Protein AF-Q1PQ96-F1 (afdb_monomer)

Radius of gyration: 29.59 Å; Cα contacts (8 Å, |Δi|>4): 373; chains: 1; bounding box: 95×60×72 Å

InterPro domains:
  IPR000008 C2 domain [PF00168] (1-80)
  IPR000008 C2 domain [PS50004] (1-79)
  IPR001936 Ras GTPase-activating domain [PF00616] (190-249)
  IPR001936 Ras GTPase-activating domain [PF00616] (254-353)
  IPR001936 Ras GTPase-activating domain [PS50018] (159-353)
  IPR001936 Ras GTPase-activating domain [SM00323] (108-358)
  IPR008936 Rho GTPase activation protein [G3DSA:1.10.506.10] (179-358)
  IPR008936 Rho GTPase activation protein [SSF48350] (132-357)
  IPR023152 Ras GTPase-activating protein, conserved site [PS00509] (309-323)
  IPR035892 C2 domain superfamily [G3DSA:2.60.40.150] (1-88)
  IPR035892 C2 domain superfamily [SSF49562] (1-84)
  IPR039360 Ras GTPase-activating protein [PTHR10194] (1-355)

Mean predicted aligned error: 12.06 Å

Organism: Drosophila miranda (NCBI:txid7229)

Sequence (358 aa):
CELQLDKTLYGRTSVKLQTDLLFWGEHFDFPDIPEINVITVNVFREVDKKKKRDKYQFVGSVKIPVHEVTSRLPCEHWYPILSDKAGDSLGRHSGNGKEGNGSSGKDREKEQVPTLRIKCRFQSTDILPINVYGNFLAYLKDNYKRVCETLEPVIGVKAKEDIGQALVLLMHAQGLAGAFLTDVVALDLLRVGDQRLTFRGNSLATKSMEAFLKLTGEQYLQDTLSAPINELIHSERDCEVDPTKASGSSAGSLQRQQAALRAAVRNAWQCIYESHKHFPAQLRNCFATFRERLQQLGRQDMADNLISASIFLRFLCPAILSPSLFNITSELPSARATRNLTLVAKTLQTLANFTRFQ

Secondary structure (DSSP, 8-state):
-EEEETTEEEEEPPP----S-S--------TTPPP-SEEEEEEEEE--TTS-S-SEEEEEEEEEEGGGG-SSS-EEEEEE-B-GGG-S--------------------------EEEEEE-----PPPPGGGGHHHHHHHHHHHHHHHHHHTTTS-HHHHHHHHHHHHHHHHHTT-HHHHHHHHHHHHHHH-SSTTTTTTS--HHHHHHHHHHHHHHHHHHHHHHHHHHHHHHH--------TTTTTTS-HHHHHHHHHHHHHHHHHHHHHHHHGGGGS-HHHHHHHHHHHHHHHHTT-HHHHHHHHHIIIIIIIIHHHHH-GGGGTS-SSPPPHHHHHHHHHHHHHHHHHHTT----

Structure (mmCIF, N/CA/C/O backbone):
data_AF-Q1PQ96-F1
#
_entry.id   AF-Q1PQ96-F1
#
loop_
_atom_site.group_PDB
_atom_site.id
_atom_site.type_symbol
_atom_site.label_atom_id
_atom_site.label_alt_id
_atom_site.label_comp_id
_atom_site.label_asym_id
_atom_site.label_entity_id
_atom_site.label_seq_id
_atom_site.pdbx_PDB_ins_code
_atom_site.Cartn_x
_atom_site.Cartn_y
_atom_site.Cartn_z
_atom_site.occupancy
_atom_site.B_iso_or_equiv
_atom_site.auth_seq_id
_atom_site.auth_comp_id
_atom_site.auth_asym_id
_atom_site.auth_atom_id
_atom_site.pdbx_PDB_model_num
ATOM 1 N N . CYS A 1 1 ? 25.806 16.500 -6.903 1.00 88.44 1 CYS A N 1
ATOM 2 C CA . CYS A 1 1 ? 25.939 15.928 -8.253 1.00 88.44 1 CYS A CA 1
ATOM 3 C C . CYS A 1 1 ? 24.625 16.075 -9.002 1.00 88.44 1 CYS A C 1
ATOM 5 O O . CYS A 1 1 ? 23.571 16.117 -8.375 1.00 88.44 1 CYS A O 1
ATOM 7 N N . GLU A 1 2 ? 24.696 16.152 -10.322 1.00 92.75 2 GLU A N 1
ATOM 8 C CA . GLU A 1 2 ? 23.546 16.093 -11.222 1.00 92.75 2 GLU A CA 1
ATOM 9 C C . GLU A 1 2 ? 23.623 14.798 -12.038 1.00 92.75 2 GLU A C 1
ATOM 11 O O . GLU A 1 2 ? 24.685 14.477 -12.571 1.00 92.75 2 GLU A O 1
ATOM 16 N N . LEU A 1 3 ? 22.521 14.054 -12.112 1.00 93.56 3 LEU A N 1
ATOM 17 C CA . LEU A 1 3 ? 22.389 12.829 -12.894 1.00 93.56 3 LEU A CA 1
ATOM 18 C C . LEU A 1 3 ? 21.665 13.152 -14.198 1.00 93.56 3 LEU A C 1
ATOM 20 O O . LEU A 1 3 ? 20.518 13.608 -14.182 1.00 93.56 3 LEU A O 1
ATOM 24 N N . GLN A 1 4 ? 22.342 12.911 -15.313 1.00 94.19 4 GLN A N 1
ATOM 25 C CA . GLN A 1 4 ? 21.823 13.121 -16.654 1.00 94.19 4 GLN A CA 1
ATOM 26 C C . GLN A 1 4 ? 21.760 11.808 -17.429 1.00 94.19 4 GLN A C 1
ATOM 28 O O . GLN A 1 4 ? 22.704 11.021 -17.401 1.00 94.19 4 GLN A O 1
ATOM 33 N N . LEU A 1 5 ? 20.677 11.610 -18.171 1.00 92.69 5 LEU A N 1
ATOM 34 C CA . LEU A 1 5 ? 20.516 10.512 -19.121 1.00 92.69 5 LEU A CA 1
ATOM 35 C C . LEU A 1 5 ? 20.445 11.132 -20.519 1.00 92.69 5 LEU A C 1
ATOM 37 O O . LEU A 1 5 ? 19.598 11.995 -20.754 1.00 92.69 5 LEU A O 1
ATOM 41 N N . ASP A 1 6 ? 21.394 10.796 -21.399 1.00 89.50 6 ASP A N 1
ATOM 42 C CA . ASP A 1 6 ? 21.541 11.398 -22.737 1.00 89.50 6 ASP A CA 1
ATOM 43 C C . ASP A 1 6 ? 21.390 12.936 -22.740 1.00 89.50 6 ASP A C 1
ATOM 45 O O . ASP A 1 6 ? 20.734 13.531 -23.592 1.00 89.50 6 ASP A O 1
ATOM 49 N N . LYS A 1 7 ? 22.048 13.592 -21.766 1.00 87.69 7 LYS A N 1
ATOM 50 C CA . LYS A 1 7 ? 22.083 15.056 -21.520 1.00 87.69 7 LYS A CA 1
ATOM 51 C C . LYS A 1 7 ? 20.832 15.661 -20.871 1.00 87.69 7 LYS A C 1
ATOM 53 O O . LYS A 1 7 ? 20.859 16.836 -20.508 1.00 87.69 7 LYS A O 1
ATOM 58 N N . THR A 1 8 ? 19.770 14.891 -20.666 1.00 92.00 8 THR A N 1
ATOM 59 C CA . THR A 1 8 ? 18.580 15.352 -19.938 1.00 92.00 8 THR A CA 1
ATOM 60 C C . THR A 1 8 ? 18.786 15.155 -18.442 1.00 92.00 8 THR A C 1
ATOM 62 O O . THR A 1 8 ? 19.218 14.089 -18.022 1.00 92.00 8 THR A O 1
ATOM 65 N N . LEU A 1 9 ? 18.505 16.170 -17.624 1.00 92.56 9 LEU A N 1
ATOM 66 C CA . LEU A 1 9 ? 18.638 16.098 -16.167 1.00 92.56 9 LEU A CA 1
ATOM 67 C C . LEU A 1 9 ? 17.466 15.324 -15.545 1.00 92.56 9 LEU A C 1
ATOM 69 O O . LEU A 1 9 ? 16.328 15.765 -15.659 1.00 92.56 9 LEU A O 1
ATOM 73 N N . TYR A 1 10 ? 17.762 14.236 -14.832 1.00 92.38 10 TYR A N 1
ATOM 74 C CA . TYR A 1 10 ? 16.762 13.397 -14.150 1.00 92.38 10 TYR A CA 1
ATOM 75 C C . TYR A 1 10 ? 16.841 13.464 -12.626 1.00 92.38 10 TYR A C 1
ATOM 77 O O . TYR A 1 10 ? 15.842 13.266 -11.942 1.00 92.38 10 TYR A O 1
ATOM 85 N N . GLY A 1 11 ? 18.016 13.759 -12.070 1.00 89.88 11 GLY A N 1
ATOM 86 C CA . GLY A 1 11 ? 18.196 13.779 -10.623 1.00 89.88 11 GLY A CA 1
ATOM 87 C C . GLY A 1 11 ? 19.240 14.782 -10.178 1.00 89.88 11 GLY A C 1
ATOM 88 O O . GLY A 1 11 ? 20.221 15.048 -10.872 1.00 89.88 11 GLY A O 1
ATOM 89 N N . ARG A 1 12 ? 19.047 15.330 -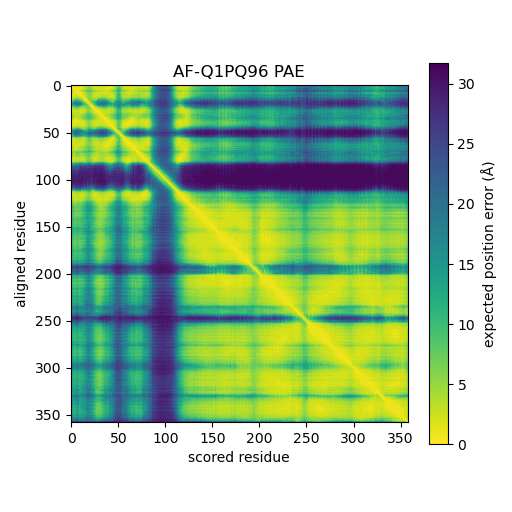8.982 1.00 90.69 12 ARG A N 1
ATOM 90 C CA . ARG A 1 12 ? 20.064 16.103 -8.274 1.00 90.69 12 ARG A CA 1
ATOM 91 C C . ARG A 1 12 ? 20.228 15.515 -6.896 1.00 90.69 12 ARG A C 1
ATOM 93 O O . ARG A 1 12 ? 19.244 15.276 -6.208 1.00 90.69 12 ARG A O 1
ATOM 100 N N . THR A 1 13 ? 21.472 15.313 -6.502 1.00 87.94 13 THR A N 1
ATOM 101 C CA . THR A 1 13 ? 21.755 14.881 -5.143 1.00 87.94 13 THR A CA 1
ATOM 102 C C . THR A 1 13 ? 21.589 16.035 -4.165 1.00 87.94 13 THR A C 1
ATOM 104 O O . THR A 1 13 ? 21.860 17.194 -4.496 1.00 87.94 13 THR A O 1
ATOM 107 N N . SER A 1 14 ? 21.252 15.702 -2.929 1.00 82.69 14 SER A N 1
ATOM 108 C CA . SER A 1 14 ? 21.258 16.635 -1.809 1.00 82.69 14 SER A CA 1
ATOM 109 C C . SER A 1 14 ? 22.665 17.196 -1.555 1.00 82.69 14 SER A C 1
ATOM 111 O O . SER A 1 14 ? 23.675 16.543 -1.824 1.00 82.69 14 SER A O 1
ATOM 113 N N . VAL A 1 15 ? 22.742 18.415 -1.014 1.00 76.88 15 VAL A N 1
ATOM 114 C CA . VAL A 1 15 ? 23.998 19.015 -0.535 1.00 76.88 15 VAL A CA 1
ATOM 115 C C . VAL A 1 15 ? 24.065 18.816 0.974 1.00 76.88 15 VAL A C 1
ATOM 117 O O . VAL A 1 15 ? 23.146 19.222 1.684 1.00 76.88 15 VAL A O 1
ATOM 120 N N . LYS A 1 16 ? 25.135 18.195 1.478 1.00 67.56 16 LYS A N 1
ATOM 121 C CA . LYS A 1 16 ? 25.370 18.044 2.919 1.00 67.56 16 LYS A CA 1
ATOM 122 C C . LYS A 1 16 ? 26.670 18.724 3.323 1.00 67.56 16 LYS A C 1
ATOM 124 O O . LYS A 1 16 ? 27.663 18.647 2.604 1.00 67.56 16 LYS A O 1
ATOM 129 N N . LEU A 1 17 ? 26.641 19.382 4.482 1.00 65.25 17 LEU A N 1
ATOM 130 C CA . LEU A 1 17 ? 27.839 19.922 5.116 1.00 65.25 17 LEU A CA 1
ATOM 131 C C . LEU A 1 17 ? 28.771 18.769 5.494 1.00 65.25 17 LEU A C 1
ATOM 133 O O . LEU A 1 17 ? 28.316 17.700 5.911 1.00 65.25 17 LEU A O 1
ATOM 137 N N . GLN A 1 18 ? 30.071 19.004 5.343 1.00 60.81 18 GLN A N 1
ATOM 138 C CA . GLN A 1 18 ? 31.099 18.070 5.776 1.00 60.81 18 GLN A CA 1
ATOM 139 C C . GLN A 1 18 ? 30.953 17.845 7.289 1.00 60.81 18 GLN A C 1
ATOM 141 O O . GLN A 1 18 ? 31.106 18.770 8.082 1.00 60.81 18 GLN A O 1
ATOM 146 N N . THR A 1 19 ? 30.594 16.621 7.664 1.00 63.34 19 THR A N 1
ATOM 147 C CA . THR A 1 19 ? 30.516 16.121 9.048 1.00 63.34 19 THR A CA 1
ATOM 148 C C . THR A 1 19 ? 31.483 14.937 9.175 1.00 63.34 19 THR A C 1
ATOM 150 O O . THR A 1 19 ? 32.083 14.546 8.174 1.00 63.34 19 THR A O 1
ATOM 153 N N . ASP A 1 20 ? 31.631 14.331 10.356 1.00 59.31 20 ASP A N 1
ATOM 154 C CA . ASP A 1 20 ? 32.569 13.212 10.601 1.00 59.31 20 ASP A CA 1
ATOM 155 C C . ASP A 1 20 ? 32.269 11.917 9.804 1.00 59.31 20 ASP A C 1
ATOM 157 O O . ASP A 1 20 ? 32.992 10.925 9.898 1.00 59.31 20 ASP A O 1
ATOM 161 N N . LEU A 1 21 ? 31.203 11.895 8.996 1.00 58.00 21 LEU A N 1
ATOM 162 C CA . LEU A 1 21 ? 30.872 10.784 8.107 1.00 58.00 21 LEU A CA 1
ATOM 163 C C . LEU A 1 21 ? 31.773 10.795 6.862 1.00 58.00 21 LEU A C 1
ATOM 165 O O . LEU A 1 21 ? 31.578 11.576 5.933 1.00 58.00 21 LEU A O 1
ATOM 169 N N . LEU A 1 22 ? 32.719 9.854 6.821 1.00 60.75 22 LEU A N 1
ATOM 170 C CA . LEU A 1 22 ? 33.652 9.625 5.705 1.00 60.75 22 LEU A CA 1
ATOM 171 C C . LEU A 1 22 ? 32.985 9.137 4.403 1.00 60.75 22 LEU A C 1
ATOM 173 O O . LEU A 1 22 ? 33.619 9.158 3.351 1.00 60.75 22 LEU A O 1
ATOM 177 N N . PHE A 1 23 ? 31.727 8.684 4.453 1.00 67.69 23 PHE A N 1
ATOM 178 C CA . PHE A 1 23 ? 31.006 8.150 3.297 1.00 67.69 23 PHE A CA 1
ATOM 179 C C . PHE A 1 23 ? 29.591 8.721 3.216 1.00 67.69 23 PHE A C 1
ATOM 181 O O . PHE A 1 23 ? 28.819 8.665 4.175 1.00 67.69 23 PHE A O 1
ATOM 188 N N . TRP A 1 24 ? 29.237 9.229 2.040 1.00 74.38 24 TRP A N 1
ATOM 189 C CA . TRP A 1 24 ? 27.895 9.684 1.714 1.00 74.38 24 TRP A CA 1
ATOM 190 C C . TRP A 1 24 ? 27.524 9.211 0.308 1.00 74.38 24 TRP A C 1
ATOM 192 O O . TRP A 1 24 ? 28.346 9.240 -0.606 1.00 74.38 24 TRP A O 1
ATOM 202 N N . GLY A 1 25 ? 26.276 8.781 0.150 1.00 82.62 25 GLY A N 1
ATOM 203 C CA . GLY A 1 25 ? 25.700 8.359 -1.118 1.00 82.62 25 GLY A CA 1
ATOM 204 C C . GLY A 1 25 ? 24.189 8.549 -1.102 1.00 82.62 25 GLY A C 1
ATOM 205 O O . GLY A 1 25 ? 23.576 8.670 -0.040 1.00 82.62 25 GLY A O 1
ATOM 206 N N . GLU A 1 26 ? 23.600 8.590 -2.289 1.00 88.12 26 GLU A N 1
ATOM 207 C CA . GLU A 1 26 ? 22.168 8.780 -2.493 1.00 88.12 26 GLU A CA 1
ATOM 208 C C . GLU A 1 26 ? 21.699 7.808 -3.577 1.00 88.12 26 GLU A C 1
ATOM 210 O O . GLU A 1 26 ? 22.423 7.552 -4.542 1.00 88.12 26 GLU A O 1
ATOM 215 N N . HIS A 1 27 ? 20.526 7.212 -3.371 1.00 90.25 27 HIS A N 1
ATOM 216 C CA . HIS A 1 27 ? 19.952 6.227 -4.278 1.00 90.25 27 HIS A CA 1
ATOM 217 C C . HIS A 1 27 ? 18.894 6.890 -5.155 1.00 90.25 27 HIS A C 1
ATOM 219 O O . HIS A 1 27 ? 18.047 7.625 -4.651 1.00 90.25 27 HIS A O 1
ATOM 225 N N . PHE A 1 28 ? 18.946 6.594 -6.449 1.00 91.38 28 PHE A N 1
ATOM 226 C CA . PHE A 1 28 ? 17.970 7.034 -7.433 1.00 91.38 28 PHE A CA 1
ATOM 227 C C . PHE A 1 28 ? 17.429 5.810 -8.157 1.00 91.38 28 PHE A C 1
ATOM 229 O O . PHE A 1 28 ? 18.204 4.921 -8.519 1.00 91.38 28 PHE A O 1
ATOM 236 N N . ASP A 1 29 ? 16.122 5.808 -8.379 1.00 91.75 29 ASP A N 1
ATOM 237 C CA . ASP A 1 29 ? 15.423 4.846 -9.218 1.00 91.75 29 ASP A CA 1
ATOM 238 C C . ASP A 1 29 ? 14.561 5.628 -10.211 1.00 91.75 29 ASP A C 1
ATOM 240 O O . ASP A 1 29 ? 13.852 6.560 -9.823 1.00 91.75 29 ASP A O 1
ATOM 244 N N . PHE A 1 30 ? 14.688 5.299 -11.494 1.00 90.44 30 PHE A N 1
ATOM 245 C CA . PHE A 1 30 ? 14.036 6.015 -12.588 1.00 90.44 30 PHE A CA 1
ATOM 246 C C . PHE A 1 30 ? 13.240 5.009 -13.430 1.00 90.44 30 PHE A C 1
ATOM 248 O O . PHE A 1 30 ? 13.805 4.411 -14.350 1.00 90.44 30 PHE A O 1
ATOM 255 N N . PRO A 1 31 ? 11.953 4.784 -13.111 1.00 89.50 31 PRO A N 1
ATOM 256 C CA . PRO A 1 31 ? 11.091 3.940 -13.929 1.00 89.50 31 PRO A CA 1
ATOM 257 C C . PRO A 1 31 ? 10.741 4.635 -15.253 1.00 89.50 31 PRO A C 1
ATOM 259 O O . PRO A 1 31 ? 10.749 5.864 -15.336 1.00 89.50 31 PRO A O 1
ATOM 262 N N . ASP A 1 32 ? 10.424 3.838 -16.275 1.00 85.38 32 ASP A N 1
ATOM 263 C CA . ASP A 1 32 ? 9.845 4.287 -17.553 1.00 85.38 32 ASP A CA 1
ATOM 264 C C . ASP A 1 32 ? 10.640 5.386 -18.286 1.00 85.38 32 ASP A C 1
ATOM 266 O O . ASP A 1 32 ? 10.080 6.283 -18.921 1.00 85.38 32 ASP A O 1
ATOM 270 N N . ILE A 1 33 ? 11.971 5.322 -18.207 1.00 89.31 33 ILE A N 1
ATOM 271 C CA . ILE A 1 33 ? 12.857 6.224 -18.948 1.00 89.31 33 ILE A CA 1
ATOM 272 C C . ILE A 1 33 ? 12.899 5.868 -20.444 1.00 89.31 33 ILE A C 1
ATOM 274 O O . ILE A 1 33 ? 12.768 4.694 -20.799 1.00 89.31 33 ILE A O 1
ATOM 278 N N . PRO A 1 34 ? 13.110 6.856 -21.335 1.00 86.50 34 PRO A N 1
ATOM 279 C CA . PRO A 1 34 ? 13.326 6.587 -22.753 1.00 86.50 34 PRO A CA 1
ATOM 280 C C . PRO A 1 34 ? 14.578 5.727 -22.972 1.00 86.50 34 PRO A C 1
ATOM 282 O O . PRO A 1 34 ? 15.425 5.590 -22.085 1.00 86.50 34 PRO A O 1
ATOM 285 N N . GLU A 1 35 ? 14.727 5.187 -24.182 1.00 86.62 35 GLU A N 1
ATOM 286 C CA . GLU A 1 35 ? 15.979 4.549 -24.584 1.00 86.62 35 GLU A CA 1
ATOM 287 C C . GLU A 1 35 ? 17.134 5.546 -24.474 1.00 86.62 35 GLU A C 1
ATOM 289 O O . GLU A 1 35 ? 17.089 6.646 -25.031 1.00 86.62 35 GLU A O 1
ATOM 294 N N . ILE A 1 36 ? 18.160 5.156 -23.721 1.00 92.00 36 ILE A N 1
ATOM 295 C CA . ILE A 1 36 ? 19.323 5.988 -23.424 1.00 92.00 36 ILE A CA 1
ATOM 296 C C . ILE A 1 36 ? 20.607 5.248 -23.773 1.00 92.00 36 ILE A C 1
ATOM 298 O O . ILE A 1 36 ? 20.690 4.022 -23.681 1.00 92.00 36 ILE A O 1
ATOM 302 N N . ASN A 1 37 ? 21.638 6.007 -24.124 1.00 93.44 37 ASN A N 1
ATOM 303 C CA . ASN A 1 37 ? 22.938 5.476 -24.515 1.00 93.44 37 ASN A CA 1
ATOM 304 C C . ASN A 1 37 ? 24.007 5.699 -23.444 1.00 93.44 37 ASN A C 1
ATOM 306 O O . ASN A 1 37 ? 24.905 4.869 -23.286 1.00 93.44 37 ASN A O 1
ATOM 310 N N . VAL A 1 38 ? 23.938 6.816 -22.713 1.00 95.19 38 VAL A N 1
ATOM 311 C CA . VAL A 1 38 ? 24.958 7.230 -21.746 1.00 95.19 38 VAL A CA 1
ATOM 312 C C . VAL A 1 38 ? 24.326 7.820 -20.485 1.00 95.19 38 VAL A C 1
ATOM 314 O O . VAL A 1 38 ? 23.557 8.782 -20.525 1.00 95.19 38 VAL A O 1
ATOM 317 N N . ILE A 1 39 ? 24.750 7.297 -19.336 1.00 94.88 39 ILE A N 1
ATOM 318 C CA . ILE A 1 39 ? 24.487 7.866 -18.014 1.00 94.88 39 ILE A CA 1
ATOM 319 C C . ILE A 1 39 ? 25.634 8.823 -17.684 1.00 94.88 39 ILE A C 1
ATOM 321 O O . ILE A 1 39 ? 26.796 8.425 -17.660 1.00 94.88 39 ILE A O 1
ATOM 325 N N . THR A 1 40 ? 25.328 10.091 -17.425 1.00 95.44 40 THR A N 1
ATOM 326 C CA . THR A 1 40 ? 26.318 11.115 -17.073 1.00 95.44 40 THR A CA 1
ATOM 327 C C . THR A 1 40 ? 26.086 11.616 -15.653 1.00 95.44 40 THR A C 1
ATOM 329 O O . THR A 1 40 ? 25.000 12.085 -15.323 1.00 95.44 40 THR A O 1
ATOM 332 N N . VAL A 1 41 ? 27.112 11.562 -14.806 1.00 95.06 41 VAL A N 1
ATOM 333 C CA . VAL A 1 41 ? 27.081 12.134 -13.456 1.00 95.06 41 VAL A CA 1
ATOM 334 C C . VAL A 1 41 ? 28.005 13.339 -13.401 1.00 95.06 41 VAL A C 1
ATOM 336 O O . VAL A 1 41 ? 29.227 13.207 -13.421 1.00 95.06 41 VAL A O 1
ATOM 339 N N . ASN A 1 42 ? 27.407 14.522 -13.313 1.00 93.38 42 ASN A N 1
ATOM 340 C CA . ASN A 1 42 ? 28.105 15.796 -13.213 1.00 93.38 42 ASN A CA 1
ATOM 341 C C . ASN A 1 42 ? 28.359 16.140 -11.744 1.00 93.38 42 ASN A C 1
ATOM 343 O O . ASN A 1 42 ? 27.441 16.192 -10.917 1.00 93.38 42 ASN A O 1
ATOM 347 N N . VAL A 1 43 ? 29.617 16.392 -11.403 1.00 91.38 43 VAL A N 1
ATOM 348 C CA . VAL A 1 43 ? 30.052 16.692 -10.041 1.00 91.38 43 VAL A CA 1
ATOM 349 C C . VAL A 1 43 ? 30.274 18.191 -9.905 1.00 91.38 43 VAL A C 1
ATOM 351 O O . VAL A 1 43 ? 30.950 18.818 -10.720 1.00 91.38 43 VAL A O 1
ATOM 354 N N . PHE A 1 44 ? 29.711 18.765 -8.845 1.00 88.44 44 PHE A N 1
ATOM 355 C CA . PHE A 1 44 ? 29.816 20.184 -8.527 1.00 88.44 44 PHE A CA 1
ATOM 356 C C . PHE A 1 44 ? 30.318 20.353 -7.096 1.00 88.44 44 PHE A C 1
ATOM 358 O O . PHE A 1 44 ? 29.982 19.560 -6.217 1.00 88.44 44 PHE A O 1
ATOM 365 N N . ARG A 1 45 ? 31.088 21.413 -6.867 1.00 84.69 45 ARG A N 1
ATOM 366 C CA . ARG A 1 45 ? 31.599 21.838 -5.565 1.00 84.69 45 ARG A CA 1
ATOM 367 C C . ARG A 1 45 ? 30.989 23.189 -5.199 1.00 84.69 45 ARG A C 1
ATOM 369 O O . ARG A 1 45 ? 30.897 24.070 -6.047 1.00 84.69 45 ARG A O 1
ATOM 376 N N . GLU A 1 46 ? 30.587 23.371 -3.948 1.00 79.00 46 GLU A N 1
ATOM 377 C CA . GLU A 1 46 ? 30.129 24.676 -3.452 1.00 79.00 46 GLU A CA 1
ATOM 378 C C . GLU A 1 46 ? 31.311 25.652 -3.315 1.00 79.00 46 GLU A C 1
ATOM 380 O O . GLU A 1 46 ? 32.394 25.266 -2.866 1.00 79.00 46 GLU A O 1
ATOM 385 N N . VAL A 1 47 ? 31.118 26.907 -3.733 1.00 77.81 47 VAL A N 1
ATOM 386 C CA . VAL A 1 47 ? 32.146 27.959 -3.656 1.00 77.81 47 VAL A CA 1
ATOM 387 C C . VAL A 1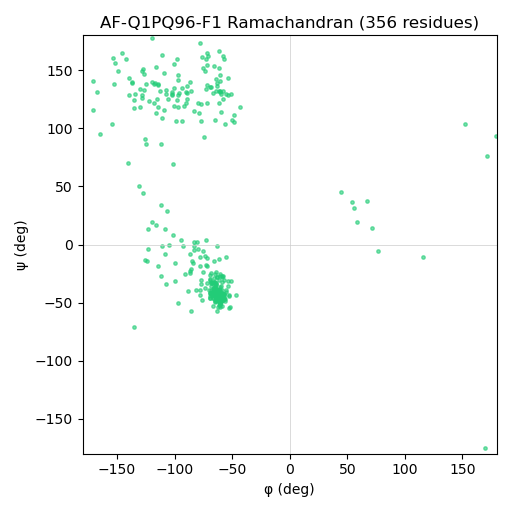 47 ? 31.670 29.074 -2.735 1.00 77.81 47 VAL A C 1
ATOM 389 O O . VAL A 1 47 ? 30.511 29.485 -2.793 1.00 77.81 47 VAL A O 1
ATOM 392 N N . ASP A 1 48 ? 32.576 29.594 -1.903 1.00 64.44 48 ASP A N 1
ATOM 393 C CA . ASP A 1 48 ? 32.281 30.710 -1.007 1.00 64.44 48 ASP A CA 1
ATOM 394 C C . ASP A 1 48 ? 31.706 31.917 -1.760 1.00 64.44 48 ASP A C 1
ATOM 396 O O . ASP A 1 48 ? 32.304 32.448 -2.705 1.00 64.44 48 ASP A O 1
ATOM 400 N N . LYS A 1 49 ? 30.568 32.415 -1.258 1.00 61.12 49 LYS A N 1
ATOM 401 C CA . LYS A 1 49 ? 29.771 33.522 -1.824 1.00 61.12 49 LYS A CA 1
ATOM 402 C C . LYS A 1 49 ? 30.541 34.834 -2.035 1.00 61.12 49 LYS A C 1
ATOM 404 O O . LYS A 1 49 ? 30.026 35.746 -2.670 1.00 61.12 49 LYS A O 1
ATOM 409 N N . LYS A 1 50 ? 31.765 34.957 -1.513 1.00 59.19 50 LYS A N 1
ATOM 410 C CA . LYS A 1 50 ? 32.586 36.171 -1.628 1.00 59.19 50 LYS A CA 1
ATOM 411 C C . LYS A 1 50 ? 33.271 36.347 -2.991 1.00 59.19 50 LYS A C 1
ATOM 413 O O . LYS A 1 50 ? 33.819 37.420 -3.215 1.00 59.19 50 LYS A O 1
ATOM 418 N N . LYS A 1 51 ? 33.281 35.347 -3.892 1.00 56.06 51 LYS A N 1
ATOM 419 C CA . LYS A 1 51 ? 34.082 35.424 -5.138 1.00 56.06 51 LYS A CA 1
ATOM 420 C C . LYS A 1 51 ? 33.354 35.199 -6.473 1.00 56.06 51 LYS A C 1
ATOM 422 O O . LYS A 1 51 ? 33.946 35.547 -7.490 1.00 56.06 51 LYS A O 1
ATOM 427 N N . LYS A 1 52 ? 32.116 34.683 -6.535 1.00 51.94 52 LYS A N 1
ATOM 428 C CA . LYS A 1 52 ? 31.387 34.472 -7.812 1.00 51.94 52 LYS A CA 1
ATOM 429 C C . LYS A 1 52 ? 29.861 34.541 -7.670 1.00 51.94 52 LYS A C 1
ATOM 431 O O . LYS A 1 52 ? 29.325 34.308 -6.594 1.00 51.94 52 LYS A O 1
ATOM 436 N N . ARG A 1 53 ? 29.190 34.850 -8.792 1.00 55.16 53 ARG A N 1
ATOM 437 C CA . ARG A 1 53 ? 27.722 34.953 -8.938 1.00 55.16 53 ARG A CA 1
ATOM 438 C C . ARG A 1 53 ? 27.015 33.588 -8.839 1.00 55.16 53 ARG A C 1
ATOM 440 O O . ARG A 1 53 ? 25.869 33.545 -8.406 1.00 55.16 53 ARG A O 1
ATOM 447 N N . ASP A 1 54 ? 27.716 32.501 -9.173 1.00 58.91 54 ASP A N 1
ATOM 448 C CA . ASP A 1 54 ? 27.206 31.126 -9.104 1.00 58.91 54 ASP A CA 1
ATOM 449 C C . ASP A 1 54 ? 27.612 30.428 -7.803 1.00 58.91 54 ASP A C 1
ATOM 451 O O . ASP A 1 54 ? 28.786 30.406 -7.430 1.00 58.91 54 ASP A O 1
ATOM 455 N N . LYS A 1 55 ? 26.627 29.816 -7.134 1.00 72.81 55 LYS A N 1
ATOM 456 C CA . LYS A 1 55 ? 26.789 29.106 -5.853 1.00 72.81 55 LYS A CA 1
ATOM 457 C C . LYS A 1 55 ? 27.613 27.810 -5.975 1.00 72.81 55 LYS A C 1
ATOM 459 O O . LYS A 1 55 ? 28.213 27.368 -4.998 1.00 72.81 55 LYS A O 1
ATOM 464 N N . TYR A 1 56 ? 27.661 27.208 -7.165 1.00 81.25 56 TYR A N 1
ATOM 465 C CA . TYR A 1 56 ? 28.288 25.907 -7.406 1.00 81.25 56 TYR A CA 1
ATOM 466 C C . TYR A 1 56 ? 29.249 25.961 -8.601 1.00 81.25 56 TYR A C 1
ATOM 468 O O . TYR A 1 56 ? 28.909 26.477 -9.661 1.00 81.25 56 TYR A O 1
ATOM 476 N N . GLN A 1 57 ? 30.447 25.401 -8.438 1.00 85.38 57 GLN A N 1
ATOM 477 C CA . GLN A 1 57 ? 31.458 25.246 -9.481 1.00 85.38 57 GLN A CA 1
ATOM 478 C C . GLN A 1 57 ? 31.476 23.808 -9.994 1.00 85.38 57 GLN A C 1
ATOM 480 O O . GLN A 1 57 ? 31.596 22.864 -9.216 1.00 85.38 57 GLN A O 1
ATOM 485 N N . PHE A 1 58 ? 31.412 23.646 -11.313 1.00 87.50 58 PHE A N 1
ATOM 486 C CA . PHE A 1 58 ? 31.565 22.348 -11.965 1.00 87.50 58 PHE A CA 1
ATOM 487 C C . PHE A 1 58 ? 32.991 21.803 -11.795 1.00 87.50 58 PHE A C 1
ATOM 489 O O . PHE A 1 58 ? 33.967 22.519 -12.032 1.00 87.50 58 PHE A O 1
ATOM 496 N N . VAL A 1 59 ? 33.095 20.544 -11.367 1.00 89.12 59 VAL A N 1
ATOM 497 C CA . VAL A 1 59 ? 34.358 19.823 -11.139 1.00 89.12 59 VAL A CA 1
ATOM 498 C C . VAL A 1 59 ? 34.692 18.955 -12.352 1.00 89.12 59 VAL A C 1
ATOM 500 O O . VAL A 1 59 ? 35.794 19.037 -12.894 1.00 89.12 59 VAL A O 1
ATOM 503 N N . GLY A 1 60 ? 33.724 18.161 -12.805 1.00 91.81 60 GLY A N 1
ATOM 504 C CA . GLY A 1 60 ? 33.874 17.246 -13.928 1.00 91.81 60 GLY A CA 1
ATOM 505 C C . GLY A 1 60 ? 32.686 16.296 -14.045 1.00 91.81 60 GLY A C 1
ATOM 506 O O . GLY A 1 60 ? 31.714 16.406 -13.295 1.00 91.81 60 GLY A O 1
ATOM 507 N N . SER A 1 61 ? 32.774 15.360 -14.982 1.00 93.56 61 SER A N 1
ATOM 508 C CA . SER A 1 61 ? 31.732 14.382 -15.273 1.00 93.56 61 SER A CA 1
ATOM 509 C C . SER A 1 61 ? 32.279 12.958 -15.286 1.00 93.56 61 SER A C 1
ATOM 511 O O . SER A 1 61 ? 33.433 12.712 -15.636 1.00 93.56 61 SER A O 1
ATOM 513 N N . VAL A 1 62 ? 31.424 12.017 -14.905 1.00 95.25 62 VAL A N 1
ATOM 514 C CA . VAL A 1 62 ? 31.589 10.588 -15.168 1.00 95.25 62 VAL A CA 1
ATOM 515 C C . VAL A 1 62 ? 30.571 10.213 -16.235 1.00 95.25 62 VAL A C 1
ATOM 517 O O . VAL A 1 62 ? 29.398 10.540 -16.081 1.00 95.25 62 VAL A O 1
ATOM 520 N N . LYS A 1 63 ? 31.002 9.537 -17.300 1.00 94.44 63 LYS A N 1
ATOM 521 C CA . LYS A 1 63 ? 30.127 9.057 -18.377 1.00 94.44 63 LYS A CA 1
ATOM 522 C C . LYS A 1 63 ? 30.196 7.536 -18.416 1.00 94.44 63 LYS A C 1
ATOM 524 O O . LYS A 1 63 ? 31.283 6.991 -18.573 1.00 94.44 63 LYS A O 1
ATOM 529 N N . ILE A 1 64 ? 29.053 6.881 -18.256 1.00 94.88 64 ILE A N 1
ATOM 530 C CA . ILE A 1 64 ? 28.911 5.425 -18.238 1.00 94.88 64 ILE A CA 1
ATOM 531 C C . ILE A 1 64 ?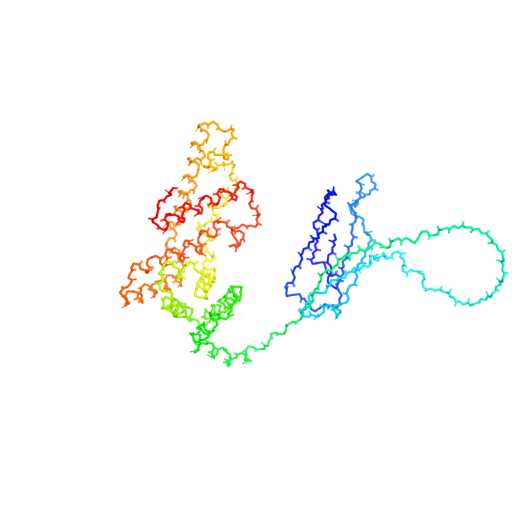 28.046 5.029 -19.435 1.00 94.88 64 ILE A C 1
ATOM 533 O O . ILE A 1 64 ? 26.862 5.385 -19.465 1.00 94.88 64 ILE A O 1
ATOM 537 N N . PRO A 1 65 ? 28.600 4.325 -20.432 1.00 94.69 65 PRO A N 1
ATOM 538 C CA . PRO A 1 65 ? 27.809 3.753 -21.508 1.00 94.69 65 PRO A CA 1
ATOM 539 C C . PRO A 1 65 ? 26.801 2.737 -20.965 1.00 94.69 65 PRO A C 1
ATOM 541 O O . PRO A 1 65 ? 27.144 1.848 -20.188 1.00 94.69 65 PRO A O 1
ATOM 544 N N . VAL A 1 66 ? 25.547 2.840 -21.395 1.00 92.38 66 VAL A N 1
ATOM 545 C CA . VAL A 1 66 ? 24.446 2.019 -20.869 1.00 92.38 66 VAL A CA 1
ATOM 546 C C . VAL A 1 66 ? 24.687 0.527 -21.087 1.00 92.38 66 VAL A C 1
ATOM 548 O O . VAL A 1 66 ? 24.391 -0.271 -20.201 1.00 92.38 66 VAL A O 1
ATOM 551 N N . HIS A 1 67 ? 25.288 0.144 -22.217 1.00 91.75 67 HIS A N 1
ATOM 552 C CA . HIS A 1 67 ? 25.578 -1.255 -22.536 1.00 91.75 67 HIS A CA 1
ATOM 553 C C . HIS A 1 67 ? 26.479 -1.946 -21.494 1.00 91.75 67 HIS A C 1
ATOM 555 O O . HIS A 1 67 ? 26.335 -3.150 -21.288 1.00 91.75 67 HIS A O 1
ATOM 561 N N . GLU A 1 68 ? 27.334 -1.202 -20.782 1.00 91.50 68 GLU A N 1
ATOM 562 C CA . GLU A 1 68 ? 28.216 -1.731 -19.728 1.00 91.50 68 GLU A CA 1
ATOM 563 C C . GLU A 1 68 ? 27.461 -2.099 -18.440 1.00 91.50 68 GLU A C 1
ATOM 565 O O . GLU A 1 68 ? 27.962 -2.864 -17.617 1.00 91.50 68 GLU A O 1
ATOM 570 N N . VAL A 1 69 ? 26.237 -1.591 -18.264 1.00 91.38 69 VAL A N 1
ATOM 571 C CA . VAL A 1 69 ? 25.467 -1.709 -17.014 1.00 91.38 69 VAL A CA 1
ATOM 572 C C . VAL A 1 69 ? 24.137 -2.446 -17.194 1.00 91.38 69 VAL A C 1
ATOM 574 O O . VAL A 1 69 ? 23.250 -2.363 -16.347 1.00 91.38 69 VAL A O 1
ATOM 577 N N . THR A 1 70 ? 24.011 -3.219 -18.276 1.00 90.44 70 THR A N 1
ATOM 578 C CA . THR A 1 70 ? 22.818 -4.014 -18.641 1.00 90.44 70 THR A CA 1
ATOM 579 C C . THR A 1 70 ? 22.692 -5.353 -17.905 1.00 90.44 70 THR A C 1
ATOM 581 O O . THR A 1 70 ? 21.779 -6.140 -18.166 1.00 90.44 70 THR A O 1
ATOM 584 N N . SER A 1 71 ? 23.612 -5.663 -16.990 1.00 85.50 71 SER A N 1
ATOM 585 C CA . SER A 1 71 ? 23.642 -6.971 -16.336 1.00 85.50 71 SER A CA 1
ATOM 586 C C . SER A 1 71 ? 22.476 -7.173 -15.350 1.00 85.50 71 SER A C 1
ATOM 588 O O . SER A 1 71 ? 21.794 -6.241 -14.913 1.00 85.50 71 SER A O 1
ATOM 590 N N . ARG A 1 72 ? 22.203 -8.438 -14.992 1.00 83.31 72 ARG A N 1
ATOM 591 C CA . ARG A 1 72 ? 21.098 -8.796 -14.078 1.00 83.31 72 ARG A CA 1
ATOM 592 C C . ARG A 1 72 ? 21.303 -8.261 -12.656 1.00 83.31 72 ARG A C 1
ATOM 594 O O . ARG A 1 72 ? 20.328 -8.031 -11.946 1.00 83.31 72 ARG A O 1
ATOM 601 N N . LEU A 1 73 ? 22.551 -8.097 -12.228 1.00 86.81 73 LEU A N 1
ATOM 602 C CA . LEU A 1 73 ? 22.906 -7.587 -10.906 1.00 86.81 73 LEU A CA 1
ATOM 603 C C . LEU A 1 73 ? 23.495 -6.180 -11.048 1.00 86.81 73 LEU A C 1
ATOM 605 O O . LEU A 1 73 ? 24.159 -5.915 -12.041 1.00 86.81 73 LEU A O 1
ATOM 609 N N . PRO A 1 74 ? 23.300 -5.271 -10.081 1.00 89.25 74 PRO A N 1
ATOM 610 C CA . PRO A 1 74 ? 23.927 -3.956 -10.151 1.00 89.25 74 PRO A CA 1
ATOM 611 C C . PRO A 1 74 ? 25.454 -4.055 -10.179 1.00 89.25 74 PRO A C 1
ATOM 613 O O . PRO A 1 74 ? 26.044 -4.724 -9.327 1.00 89.25 74 PRO A O 1
ATOM 616 N N . CYS A 1 75 ? 26.084 -3.354 -11.118 1.00 89.38 75 CYS A N 1
ATOM 617 C CA . CYS A 1 75 ? 27.534 -3.213 -11.185 1.00 89.38 75 CYS A CA 1
ATOM 618 C C . CYS A 1 75 ? 27.985 -2.032 -10.322 1.00 89.38 75 CYS A C 1
ATOM 620 O O . CYS A 1 75 ? 27.335 -0.983 -10.300 1.00 89.38 75 CYS A O 1
ATOM 622 N N . GLU A 1 76 ? 29.097 -2.196 -9.611 1.00 93.81 76 GLU A N 1
ATOM 623 C CA . GLU A 1 76 ? 29.651 -1.181 -8.720 1.00 93.81 76 GLU A CA 1
ATOM 624 C C . GLU A 1 76 ? 31.137 -0.976 -9.001 1.00 93.81 76 GLU A C 1
ATOM 626 O O . GLU A 1 76 ? 31.939 -1.894 -8.831 1.00 93.81 76 GLU A O 1
ATOM 631 N N . HIS A 1 77 ? 31.502 0.242 -9.403 1.00 92.88 77 HIS A N 1
ATOM 632 C CA . HIS A 1 77 ? 32.871 0.583 -9.786 1.00 92.88 77 HIS A CA 1
ATOM 633 C C . HIS A 1 77 ? 33.262 1.989 -9.315 1.00 92.88 77 HIS A C 1
ATOM 635 O O . HIS A 1 77 ? 32.411 2.834 -9.022 1.00 92.88 77 HIS A O 1
ATOM 641 N N . TRP A 1 78 ? 34.572 2.229 -9.237 1.00 92.75 78 TRP A N 1
ATOM 642 C CA . TRP A 1 78 ? 35.152 3.557 -9.049 1.00 92.75 78 TRP A CA 1
ATOM 643 C C . TRP A 1 78 ? 35.447 4.171 -10.413 1.00 92.75 78 TRP A C 1
ATOM 645 O O . TRP A 1 78 ? 36.247 3.631 -11.173 1.00 92.75 78 TRP A O 1
ATOM 655 N N . TYR A 1 79 ? 34.819 5.305 -10.704 1.00 93.12 79 TYR A N 1
ATOM 656 C CA . TYR A 1 79 ? 34.970 6.014 -11.967 1.00 93.12 79 TYR A CA 1
ATOM 657 C C . TYR A 1 79 ? 35.796 7.290 -11.770 1.00 93.12 79 TYR A C 1
ATOM 659 O O . TYR A 1 79 ? 35.517 8.044 -10.834 1.00 93.12 79 TYR A O 1
ATOM 667 N N . PRO A 1 80 ? 36.796 7.576 -12.619 1.00 92.62 80 PRO A N 1
ATOM 668 C CA . PRO A 1 80 ? 37.524 8.839 -12.567 1.00 92.62 80 PRO A CA 1
ATOM 669 C C . PRO A 1 80 ? 36.623 10.000 -13.005 1.00 92.62 80 PRO A C 1
ATOM 671 O O . PRO A 1 80 ? 35.911 9.903 -14.002 1.00 92.62 80 PRO A O 1
ATOM 674 N N . ILE A 1 81 ? 36.666 11.111 -12.272 1.00 92.94 81 ILE A N 1
ATOM 675 C CA . ILE A 1 81 ? 35.934 12.332 -12.619 1.00 92.94 81 ILE A CA 1
ATOM 676 C C . ILE A 1 81 ? 36.764 13.106 -13.645 1.00 92.94 81 ILE A C 1
ATOM 678 O O . ILE A 1 81 ? 37.853 13.592 -13.339 1.00 92.94 81 ILE A O 1
ATOM 682 N N . LEU A 1 82 ? 36.240 13.236 -14.863 1.00 91.19 82 LEU A N 1
ATOM 683 C CA . LEU A 1 82 ? 36.930 13.888 -15.974 1.00 91.19 82 LEU A CA 1
ATOM 684 C C . LEU A 1 82 ? 36.470 15.343 -16.114 1.00 91.19 82 LEU A C 1
ATOM 686 O O . LEU A 1 82 ? 35.273 15.621 -16.173 1.00 91.19 82 LEU A O 1
ATOM 690 N N . SER A 1 83 ? 37.411 16.285 -16.178 1.00 83.25 83 SER A N 1
ATOM 691 C CA . SER A 1 83 ? 37.114 17.699 -16.443 1.00 83.25 83 SER A CA 1
ATOM 692 C C . SER A 1 83 ? 37.244 17.996 -17.938 1.00 83.25 83 SER A C 1
ATOM 694 O O . SER A 1 83 ? 38.255 17.640 -18.542 1.00 83.25 83 SER A O 1
ATOM 696 N N . ASP A 1 84 ? 36.287 18.718 -18.530 1.00 64.75 84 ASP A N 1
ATOM 697 C CA . ASP A 1 84 ? 36.334 19.113 -19.954 1.00 64.75 84 ASP A CA 1
ATOM 698 C C . ASP A 1 84 ? 37.541 20.014 -20.298 1.00 64.75 84 ASP A C 1
ATOM 700 O O . ASP A 1 84 ? 37.874 20.202 -21.464 1.00 64.75 84 ASP A O 1
ATOM 704 N N . LYS A 1 85 ? 38.258 20.545 -19.296 1.00 55.81 85 LYS A N 1
ATOM 705 C CA . LYS A 1 85 ? 39.460 21.371 -19.503 1.00 55.81 85 LYS A CA 1
ATOM 706 C C . LYS A 1 85 ? 40.710 20.596 -19.942 1.00 55.81 85 LYS A C 1
ATOM 708 O O . LYS A 1 85 ? 41.697 21.231 -20.294 1.00 55.81 85 LYS A O 1
ATOM 713 N N . ALA A 1 86 ? 40.689 19.262 -19.919 1.00 46.31 86 ALA A N 1
ATOM 714 C CA . ALA A 1 86 ? 41.838 18.419 -20.273 1.00 46.31 86 ALA A CA 1
ATOM 715 C C . ALA A 1 86 ? 41.756 17.807 -21.692 1.00 46.31 86 ALA A C 1
ATOM 717 O O . ALA A 1 86 ? 42.567 16.951 -22.036 1.00 46.31 86 ALA A O 1
ATOM 718 N N . GLY A 1 87 ? 40.777 18.216 -22.510 1.00 40.31 87 GLY A N 1
ATOM 719 C CA . GLY A 1 87 ? 40.463 17.582 -23.799 1.00 40.31 87 GLY A CA 1
ATOM 720 C C . GLY A 1 87 ? 41.236 18.068 -25.033 1.00 40.31 87 GLY A C 1
ATOM 721 O O . GLY A 1 87 ? 41.130 17.426 -26.071 1.00 40.31 87 GLY A O 1
ATOM 722 N N . ASP A 1 88 ? 42.030 19.141 -24.952 1.00 37.47 88 ASP A N 1
ATOM 723 C CA . ASP A 1 88 ? 42.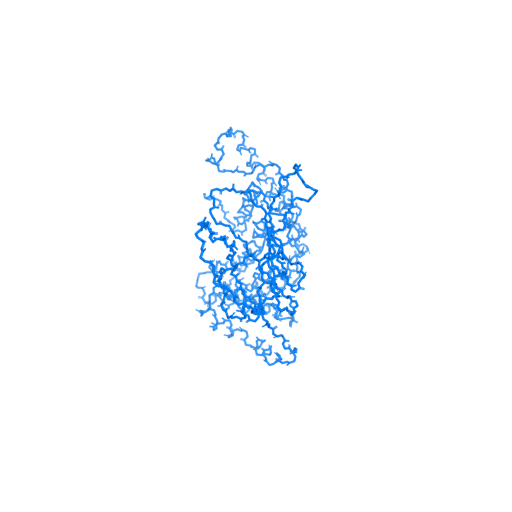611 19.806 -26.141 1.00 37.47 88 ASP A CA 1
ATOM 724 C C . ASP A 1 88 ? 44.120 19.552 -26.342 1.00 37.47 88 ASP A C 1
ATOM 726 O O . ASP A 1 88 ? 44.861 20.370 -26.882 1.00 37.47 88 ASP A O 1
ATOM 730 N N . SER A 1 89 ? 44.630 18.404 -25.888 1.00 40.56 89 SER A N 1
ATOM 731 C CA . SER A 1 89 ? 46.047 18.024 -26.052 1.00 40.56 89 SER A CA 1
ATOM 732 C C . SER A 1 89 ? 46.222 16.645 -26.687 1.00 40.56 89 SER A C 1
ATOM 734 O O . SER A 1 89 ? 47.048 15.847 -26.257 1.00 40.56 89 SER A O 1
ATOM 736 N N . LEU A 1 90 ? 45.455 16.360 -27.739 1.00 43.28 90 LEU A N 1
ATOM 737 C CA . LEU A 1 90 ? 45.706 15.245 -28.653 1.00 43.28 90 LEU A CA 1
ATOM 738 C C . LEU A 1 90 ? 46.122 15.816 -30.014 1.00 43.28 90 LEU A C 1
ATOM 740 O O . LEU A 1 90 ? 45.290 16.032 -30.887 1.00 43.28 90 LEU A O 1
ATOM 744 N N . GLY A 1 91 ? 47.420 16.088 -30.199 1.00 38.44 91 GLY A N 1
ATOM 745 C CA . GLY A 1 91 ? 47.915 16.549 -31.500 1.00 38.44 91 GLY A CA 1
ATOM 746 C C . GLY A 1 91 ? 49.365 17.025 -31.544 1.00 38.44 91 GLY A C 1
ATOM 747 O O . GLY A 1 91 ? 49.599 18.223 -31.629 1.00 38.44 91 GLY A O 1
ATOM 748 N N . ARG A 1 92 ? 50.325 16.086 -31.531 1.00 36.75 92 ARG A N 1
ATOM 749 C CA . ARG A 1 92 ? 51.610 16.082 -32.281 1.00 36.75 92 ARG A CA 1
ATOM 750 C C . ARG A 1 92 ? 52.662 15.266 -31.531 1.00 36.75 92 ARG A C 1
ATOM 752 O O . ARG A 1 92 ? 53.305 15.752 -30.606 1.00 36.75 92 ARG A O 1
ATOM 759 N N . HIS A 1 93 ? 52.917 14.058 -32.013 1.00 32.44 93 HIS A N 1
ATOM 760 C CA . HIS A 1 93 ? 54.248 13.460 -31.952 1.00 32.44 93 HIS A CA 1
ATOM 761 C C . HIS A 1 93 ? 54.628 13.074 -33.382 1.00 32.44 93 HIS A C 1
ATOM 763 O O . HIS A 1 93 ? 54.350 11.977 -33.849 1.00 32.44 93 HIS A O 1
ATOM 769 N N . SER A 1 94 ? 55.203 14.043 -34.097 1.00 32.38 94 SER A N 1
ATOM 770 C CA . SER A 1 94 ? 56.048 13.796 -35.265 1.00 32.38 94 SER A CA 1
ATOM 771 C C . SER A 1 94 ? 57.484 13.972 -34.791 1.00 32.38 94 SER A C 1
ATOM 773 O O . SER A 1 94 ? 57.788 14.962 -34.126 1.00 32.38 94 SER A O 1
ATOM 775 N N . GLY A 1 95 ? 58.330 12.986 -35.079 1.00 31.92 95 GLY A N 1
ATOM 776 C CA . GLY A 1 95 ? 59.680 12.880 -34.539 1.00 31.92 95 GLY A CA 1
ATOM 777 C C . GLY A 1 95 ? 60.646 13.980 -34.980 1.00 31.92 95 GLY A C 1
ATOM 778 O O . GLY A 1 95 ? 60.512 14.554 -36.057 1.00 31.92 95 GLY A O 1
ATOM 779 N N . ASN A 1 96 ? 61.643 14.237 -34.134 1.00 28.67 96 ASN A N 1
ATOM 780 C CA . ASN A 1 96 ? 63.062 14.118 -34.480 1.00 28.67 96 ASN A CA 1
ATOM 781 C C . ASN A 1 96 ? 63.913 14.278 -33.211 1.00 28.67 96 ASN A C 1
ATOM 783 O O . ASN A 1 96 ? 63.588 15.074 -32.333 1.00 28.67 96 ASN A O 1
ATOM 787 N N . GLY A 1 97 ? 64.977 13.482 -33.102 1.00 35.38 97 GLY A N 1
ATOM 788 C CA . GLY A 1 97 ? 65.794 13.376 -31.896 1.00 35.38 97 GLY A CA 1
ATOM 789 C C . GLY A 1 97 ? 66.758 14.537 -31.645 1.00 35.38 97 GLY A C 1
ATOM 790 O O . GLY A 1 97 ? 67.142 15.264 -32.560 1.00 35.38 97 GLY A O 1
ATOM 791 N N . LYS A 1 98 ? 67.206 14.636 -30.389 1.00 30.14 98 LYS A N 1
ATOM 792 C CA . LYS A 1 98 ? 68.599 14.924 -30.020 1.00 30.14 98 LYS A CA 1
ATOM 793 C C . LYS A 1 98 ? 68.816 14.655 -28.532 1.00 30.14 98 LYS A C 1
ATOM 795 O O . LYS A 1 98 ? 68.037 15.096 -27.694 1.00 30.14 98 LYS A O 1
ATOM 800 N N . GLU A 1 99 ? 69.882 13.919 -28.244 1.00 37.94 99 GLU A N 1
ATOM 801 C CA . GLU A 1 99 ? 70.428 13.703 -26.909 1.00 37.94 99 GLU A CA 1
ATOM 802 C C . GLU A 1 99 ? 70.846 15.034 -26.272 1.00 37.94 99 GLU A C 1
ATOM 804 O O . GLU A 1 99 ? 71.403 15.913 -26.934 1.00 37.94 99 GLU A O 1
ATOM 809 N N . GLY A 1 100 ? 70.587 15.168 -24.974 1.00 30.52 100 GLY A N 1
ATOM 810 C CA . GLY A 1 100 ? 70.947 16.333 -24.177 1.00 30.52 100 GLY A CA 1
ATOM 811 C C . GLY A 1 100 ? 70.835 16.003 -22.696 1.00 30.52 100 GLY A C 1
ATOM 812 O O . GLY A 1 100 ? 69.757 16.052 -22.115 1.00 30.52 100 GLY A O 1
ATOM 813 N N . ASN A 1 101 ? 71.967 15.616 -22.120 1.00 34.88 101 ASN A N 1
ATOM 814 C CA . ASN A 1 101 ? 72.176 15.325 -20.708 1.00 34.88 101 ASN A CA 1
ATOM 815 C C . ASN A 1 101 ? 71.884 16.576 -19.851 1.00 34.88 101 ASN A C 1
ATOM 817 O O . ASN A 1 101 ? 72.381 17.656 -20.168 1.00 34.88 101 ASN A O 1
ATOM 821 N N . GLY A 1 102 ? 71.106 16.454 -18.772 1.00 32.56 102 GLY A N 1
ATOM 822 C CA . GLY A 1 102 ? 70.767 17.608 -17.932 1.00 32.56 102 GLY A CA 1
ATOM 823 C C . GLY A 1 102 ? 69.850 17.282 -16.757 1.00 32.56 102 GLY A C 1
ATOM 824 O O . GLY A 1 102 ? 68.630 17.303 -16.877 1.00 32.56 102 GLY A O 1
ATOM 825 N N . SER A 1 103 ? 70.469 17.009 -15.612 1.00 38.47 103 SER A N 1
ATOM 826 C CA . SER A 1 103 ? 69.857 16.897 -14.286 1.00 38.47 103 SER A CA 1
ATOM 827 C C . SER A 1 103 ? 68.975 18.104 -13.930 1.00 38.47 103 SER A C 1
ATOM 829 O O . SER A 1 103 ? 69.424 19.245 -13.998 1.00 38.47 103 SER A O 1
ATOM 831 N N . SER A 1 104 ? 67.738 17.857 -13.498 1.00 34.12 104 SER A N 1
ATOM 832 C CA . SER A 1 104 ? 67.073 18.631 -12.437 1.00 34.12 104 SER A CA 1
ATOM 833 C C . SER A 1 104 ? 65.767 17.946 -12.030 1.00 34.12 104 SER A C 1
ATOM 835 O O . SER A 1 104 ? 64.839 17.784 -12.821 1.00 34.12 104 SER A O 1
ATOM 837 N N . GLY A 1 105 ? 65.723 17.503 -10.774 1.00 43.12 105 GLY A N 1
ATOM 838 C CA . GLY A 1 105 ? 64.552 16.891 -10.171 1.00 43.12 105 GLY A CA 1
ATOM 839 C C . GLY A 1 105 ? 63.370 17.854 -10.087 1.00 43.12 105 GLY A C 1
ATOM 840 O O . GLY A 1 105 ? 63.507 19.024 -9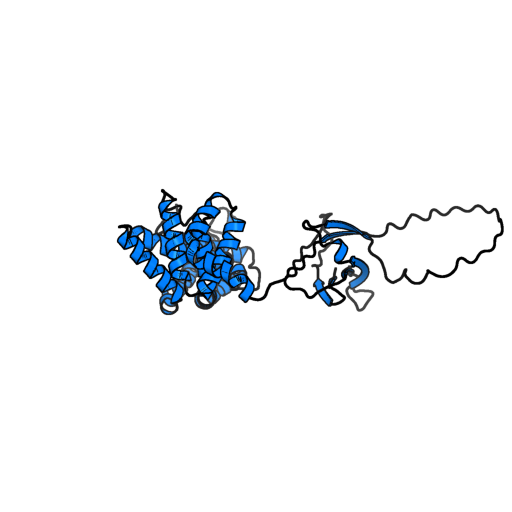.726 1.00 43.12 105 GLY A O 1
ATOM 841 N N . LYS A 1 106 ? 62.190 17.317 -10.375 1.00 36.19 106 LYS A N 1
ATOM 842 C CA . LYS A 1 106 ? 60.931 17.752 -9.778 1.00 36.19 106 LYS A CA 1
ATOM 843 C C . LYS A 1 106 ? 59.981 16.567 -9.835 1.00 36.19 106 LYS A C 1
ATOM 845 O O . LYS A 1 106 ? 59.474 16.232 -10.905 1.00 36.19 106 LYS A O 1
ATOM 850 N N . ASP A 1 107 ? 59.792 15.928 -8.685 1.00 39.03 107 ASP A N 1
ATOM 851 C CA . ASP A 1 107 ? 58.690 15.007 -8.444 1.00 39.03 107 ASP A CA 1
ATOM 852 C C . ASP A 1 107 ? 57.391 15.677 -8.899 1.00 39.03 107 ASP A C 1
ATOM 854 O O . ASP A 1 107 ? 56.881 16.605 -8.271 1.00 39.03 107 ASP A O 1
ATOM 858 N N . ARG A 1 108 ? 56.864 15.236 -10.042 1.00 44.03 108 ARG A N 1
ATOM 859 C CA . ARG A 1 108 ? 55.446 15.398 -10.333 1.00 44.03 108 ARG A CA 1
ATOM 860 C C . ARG A 1 108 ? 54.752 14.365 -9.459 1.00 44.03 108 ARG A C 1
ATOM 862 O O . ARG A 1 108 ? 54.639 13.208 -9.863 1.00 44.03 108 ARG A O 1
ATOM 869 N N . GLU A 1 109 ? 54.339 14.764 -8.255 1.00 45.78 109 GLU A N 1
ATOM 870 C CA . GLU A 1 109 ? 53.292 14.048 -7.525 1.00 45.78 109 GLU A CA 1
ATOM 871 C C . GLU A 1 109 ? 52.199 13.711 -8.542 1.00 45.78 109 GLU A C 1
ATOM 873 O O . GLU A 1 109 ? 51.672 14.602 -9.212 1.00 45.78 109 GLU A O 1
ATOM 878 N N . LYS A 1 110 ? 51.935 12.415 -8.748 1.00 49.94 110 LYS A N 1
ATOM 879 C CA . LYS A 1 110 ? 50.827 11.963 -9.589 1.00 49.94 110 LYS A CA 1
ATOM 880 C C . LYS A 1 110 ? 49.567 12.593 -9.012 1.00 49.94 110 LYS A C 1
ATOM 882 O O . LYS A 1 110 ? 49.098 12.144 -7.969 1.00 49.94 110 LYS A O 1
ATOM 887 N N . GLU A 1 111 ? 49.064 13.634 -9.665 1.00 57.53 111 GLU A N 1
ATOM 888 C CA . GLU A 1 111 ? 47.807 14.292 -9.332 1.00 57.53 111 GLU A CA 1
ATOM 889 C C . GLU A 1 111 ? 46.745 13.188 -9.214 1.00 57.53 111 GLU A C 1
ATOM 891 O O . GLU A 1 111 ? 46.407 12.529 -10.202 1.00 57.53 111 GLU A O 1
ATOM 896 N N . GLN A 1 112 ? 46.316 12.873 -7.986 1.00 64.31 112 GLN A N 1
ATOM 897 C CA . GLN A 1 112 ? 45.324 11.828 -7.762 1.00 64.31 112 GLN A CA 1
ATOM 898 C C . GLN A 1 112 ? 44.022 12.295 -8.401 1.00 64.31 112 GLN A C 1
ATOM 900 O O . GLN A 1 112 ? 43.367 13.212 -7.905 1.00 64.31 112 GLN A O 1
ATOM 905 N N . VAL A 1 113 ? 43.664 11.672 -9.523 1.00 80.31 113 VAL A N 1
ATOM 906 C CA . VAL A 1 113 ? 42.409 11.961 -10.211 1.00 80.31 113 VAL A CA 1
ATOM 907 C C . VAL A 1 113 ? 41.272 11.627 -9.245 1.00 80.31 113 VAL A C 1
ATOM 909 O O . VAL A 1 113 ? 41.201 10.490 -8.768 1.00 80.31 113 VAL A O 1
ATOM 912 N N . PRO A 1 114 ? 40.394 12.590 -8.918 1.00 86.62 114 PRO A N 1
ATOM 913 C CA . PRO A 1 114 ? 39.301 12.335 -7.999 1.00 86.62 114 PRO A CA 1
ATOM 914 C C . PRO A 1 114 ? 38.371 11.284 -8.609 1.00 86.62 114 PRO A C 1
ATOM 916 O O . PRO A 1 114 ? 38.066 11.322 -9.802 1.00 86.62 114 PRO A O 1
ATOM 919 N N . THR A 1 115 ? 37.934 10.326 -7.797 1.00 90.69 115 THR A N 1
ATOM 920 C CA . THR A 1 115 ? 37.081 9.220 -8.242 1.00 90.69 115 THR A CA 1
ATOM 921 C C . THR A 1 115 ? 35.719 9.268 -7.564 1.00 90.69 115 THR A C 1
ATOM 923 O O . THR A 1 115 ? 35.565 9.785 -6.457 1.00 90.69 115 THR A O 1
ATOM 926 N N . LEU A 1 116 ? 34.716 8.722 -8.245 1.00 91.00 116 LEU A N 1
ATOM 927 C CA . LEU A 1 116 ? 33.351 8.583 -7.765 1.00 91.00 116 LEU A CA 1
ATOM 928 C C . LEU A 1 116 ? 32.961 7.105 -7.796 1.00 91.00 116 LEU A C 1
ATOM 930 O O . LEU A 1 116 ? 33.021 6.463 -8.844 1.00 91.00 116 LEU A O 1
ATOM 934 N N . ARG A 1 117 ? 32.550 6.559 -6.651 1.00 93.38 117 ARG A N 1
ATOM 935 C CA . ARG A 1 117 ? 31.989 5.207 -6.580 1.00 93.38 117 ARG A CA 1
ATOM 936 C C . ARG A 1 117 ? 30.538 5.244 -7.032 1.00 93.38 117 ARG A C 1
ATOM 938 O O . ARG A 1 117 ? 29.735 5.955 -6.433 1.00 93.38 117 ARG A O 1
ATOM 945 N N . ILE A 1 118 ? 30.203 4.476 -8.062 1.00 94.00 118 ILE A N 1
ATOM 946 C CA . ILE A 1 118 ? 28.847 4.422 -8.612 1.00 94.00 118 ILE A CA 1
ATOM 947 C C . ILE A 1 118 ? 28.410 2.966 -8.700 1.00 94.00 118 ILE A C 1
ATOM 949 O O . ILE A 1 118 ? 29.091 2.136 -9.304 1.00 94.00 118 ILE A O 1
ATOM 953 N N . LYS A 1 119 ? 27.249 2.683 -8.103 1.00 94.75 119 LYS A N 1
ATOM 954 C CA . LYS A 1 119 ? 26.525 1.421 -8.231 1.00 94.75 119 LYS A CA 1
ATOM 955 C C . LYS A 1 119 ? 25.273 1.663 -9.061 1.00 94.75 119 LYS A C 1
ATOM 957 O O . LYS A 1 119 ? 24.405 2.417 -8.630 1.00 94.75 119 LYS A O 1
ATOM 962 N N . CYS A 1 120 ? 25.180 1.051 -10.236 1.00 93.56 120 CYS A N 1
ATOM 963 C CA . CYS A 1 120 ? 24.057 1.266 -11.148 1.00 93.56 120 CYS A CA 1
ATOM 964 C C . CYS A 1 120 ? 23.692 -0.004 -11.926 1.00 93.56 120 CYS A C 1
ATOM 966 O O . CYS A 1 120 ? 24.427 -0.991 -11.923 1.00 93.56 120 CYS A O 1
ATOM 968 N N . ARG A 1 121 ? 22.502 0.014 -12.525 1.00 93.81 121 ARG A N 1
ATOM 969 C CA . ARG A 1 121 ? 21.964 -1.030 -13.396 1.00 93.81 121 ARG A CA 1
ATOM 970 C C . ARG A 1 121 ? 20.980 -0.376 -14.356 1.00 93.81 121 ARG A C 1
ATOM 972 O O . ARG A 1 121 ? 20.174 0.436 -13.915 1.00 93.81 121 ARG A O 1
ATOM 979 N N . PHE A 1 122 ? 21.021 -0.763 -15.620 1.00 91.56 122 PHE A N 1
ATOM 980 C CA . PHE A 1 122 ? 20.006 -0.424 -16.606 1.00 91.56 122 PHE A CA 1
ATOM 981 C C . PHE A 1 122 ? 19.286 -1.696 -17.049 1.00 91.56 122 PHE A C 1
ATOM 983 O O . PHE A 1 122 ? 19.915 -2.731 -17.272 1.00 91.56 122 PHE A O 1
ATOM 990 N N . GLN A 1 123 ? 17.965 -1.631 -17.167 1.00 90.50 123 GLN A N 1
ATOM 991 C CA . GLN A 1 123 ? 17.151 -2.736 -17.654 1.00 90.50 123 GLN A CA 1
ATOM 992 C C . GLN A 1 123 ? 16.133 -2.190 -18.653 1.00 90.50 123 GLN A C 1
ATOM 994 O O . GLN A 1 123 ? 15.266 -1.413 -18.271 1.00 90.50 123 GLN A O 1
ATOM 999 N N . SER A 1 124 ? 16.219 -2.645 -19.905 1.00 87.81 124 SER A N 1
ATOM 1000 C CA . SER A 1 124 ? 15.135 -2.478 -20.875 1.00 87.81 124 SER A CA 1
ATOM 1001 C C . SER A 1 124 ? 14.181 -3.667 -20.770 1.00 87.81 124 SER A C 1
ATOM 1003 O O . SER A 1 124 ? 14.632 -4.806 -20.615 1.00 87.81 124 SER A O 1
ATOM 1005 N N . THR A 1 125 ? 12.876 -3.406 -20.784 1.00 88.06 125 THR A N 1
ATOM 1006 C CA . THR A 1 125 ? 11.832 -4.436 -20.719 1.00 88.06 125 THR A CA 1
ATOM 1007 C C . THR A 1 125 ? 10.756 -4.121 -21.748 1.00 88.06 125 THR A C 1
ATOM 1009 O O . THR A 1 125 ? 10.163 -3.048 -21.700 1.00 88.06 125 THR A O 1
ATOM 1012 N N . ASP A 1 126 ? 10.470 -5.076 -22.630 1.00 87.12 126 ASP A N 1
ATOM 1013 C CA . ASP A 1 126 ? 9.419 -4.940 -23.635 1.00 87.12 126 ASP A CA 1
ATOM 1014 C C . ASP A 1 126 ? 8.076 -5.448 -23.100 1.00 87.12 126 ASP A C 1
ATOM 1016 O O . ASP A 1 126 ? 7.972 -6.565 -22.581 1.00 87.12 126 ASP A O 1
ATOM 1020 N N . ILE A 1 127 ? 7.023 -4.646 -23.268 1.00 90.56 127 ILE A N 1
ATOM 1021 C CA . ILE A 1 127 ? 5.640 -5.064 -23.017 1.00 90.56 127 ILE A CA 1
ATOM 1022 C C . ILE A 1 127 ? 5.027 -5.470 -24.356 1.00 90.56 127 ILE A C 1
ATOM 1024 O O . ILE A 1 127 ? 4.917 -4.659 -25.275 1.00 90.56 127 ILE A O 1
ATOM 1028 N N . LEU A 1 128 ? 4.629 -6.738 -24.477 1.00 93.69 128 LEU A N 1
ATOM 1029 C CA . LEU A 1 128 ? 4.063 -7.266 -25.717 1.00 93.69 128 LEU A CA 1
ATOM 1030 C C . LEU A 1 128 ? 2.637 -6.729 -25.954 1.00 93.69 128 LEU A C 1
ATOM 1032 O O . LEU A 1 128 ? 1.954 -6.315 -25.014 1.00 93.69 128 LEU A O 1
ATOM 1036 N N . PRO A 1 129 ? 2.131 -6.769 -27.199 1.00 94.81 129 PRO A N 1
ATOM 1037 C CA . PRO A 1 129 ? 0.733 -6.464 -27.487 1.00 94.81 129 PRO A CA 1
ATOM 1038 C C . PRO A 1 129 ? -0.250 -7.304 -26.650 1.00 94.81 129 PRO A C 1
ATOM 1040 O O . PRO A 1 129 ? -0.033 -8.495 -26.416 1.00 94.81 129 PRO A O 1
ATOM 1043 N N . ILE A 1 130 ? -1.368 -6.698 -26.227 1.00 90.69 130 ILE A N 1
ATOM 1044 C CA . ILE A 1 130 ? -2.303 -7.290 -25.247 1.00 90.69 130 ILE A CA 1
ATOM 1045 C C . ILE A 1 130 ? -2.869 -8.657 -25.666 1.00 90.69 130 ILE A C 1
ATOM 1047 O O . ILE A 1 130 ? -3.134 -9.513 -24.824 1.00 90.69 130 ILE A O 1
ATOM 1051 N N . ASN A 1 131 ? -3.012 -8.894 -26.972 1.00 94.38 131 ASN A N 1
ATOM 1052 C CA . ASN A 1 131 ? -3.497 -10.151 -27.540 1.00 94.38 131 ASN A CA 1
ATOM 1053 C C . ASN A 1 131 ? -2.572 -11.338 -27.238 1.00 94.38 131 ASN A C 1
ATOM 1055 O O . ASN A 1 131 ? -3.056 -12.463 -27.124 1.00 94.38 131 ASN A O 1
ATOM 1059 N N . VAL A 1 132 ? -1.270 -11.104 -27.053 1.00 96.25 132 VAL A N 1
ATOM 1060 C CA . VAL A 1 132 ? -0.312 -12.161 -26.696 1.00 96.25 132 VAL A CA 1
ATOM 1061 C C . VAL A 1 132 ? -0.596 -12.711 -25.294 1.00 96.25 132 VAL A C 1
ATOM 1063 O O . VAL A 1 132 ? -0.439 -13.906 -25.047 1.00 96.25 132 VAL A O 1
ATOM 1066 N N . TYR A 1 133 ? -1.094 -11.872 -24.384 1.00 95.56 133 TYR A N 1
ATOM 1067 C CA . TYR A 1 133 ? -1.409 -12.266 -23.009 1.00 95.56 133 TYR A CA 1
ATOM 1068 C C . TYR A 1 133 ? -2.783 -12.935 -22.852 1.00 95.56 133 TYR A C 1
ATOM 1070 O O . TYR A 1 133 ? -3.124 -13.346 -21.744 1.00 95.56 133 TYR A O 1
ATOM 1078 N N . GLY A 1 134 ? -3.569 -13.089 -23.926 1.00 95.19 134 GLY A N 1
ATOM 1079 C CA . GLY A 1 134 ? -4.949 -13.590 -23.859 1.00 95.19 134 GLY A CA 1
ATOM 1080 C C . GLY A 1 134 ? -5.085 -14.958 -23.179 1.00 95.19 134 GLY A C 1
ATOM 1081 O O . GLY A 1 134 ? -5.878 -15.109 -22.249 1.00 95.19 134 GLY A O 1
ATOM 1082 N N . ASN A 1 135 ? -4.259 -15.933 -23.573 1.00 96.50 135 ASN A N 1
ATOM 1083 C CA . ASN A 1 135 ? -4.276 -17.278 -22.978 1.00 96.50 135 ASN A CA 1
ATOM 1084 C C . ASN A 1 135 ? -3.851 -17.267 -21.503 1.00 96.50 135 ASN A C 1
ATOM 1086 O O . ASN A 1 135 ? -4.418 -17.988 -20.684 1.00 96.50 135 ASN A O 1
ATOM 1090 N N . PHE A 1 136 ? -2.871 -16.431 -21.151 1.00 96.06 136 PHE A N 1
ATOM 1091 C CA . PHE A 1 136 ? -2.406 -16.299 -19.772 1.00 96.06 136 PHE A CA 1
ATOM 1092 C C . PHE A 1 136 ? -3.468 -15.644 -18.882 1.00 96.06 136 PHE A C 1
ATOM 1094 O O . PHE A 1 136 ? -3.736 -16.125 -17.782 1.00 96.06 136 PHE A O 1
ATOM 1101 N N . LEU A 1 137 ? -4.133 -14.600 -19.384 1.00 95.06 137 LEU A N 1
ATOM 1102 C CA . LEU A 1 137 ? -5.263 -13.963 -18.715 1.00 95.06 137 LEU A CA 1
ATOM 1103 C C . LEU A 1 137 ? -6.402 -14.961 -18.475 1.00 95.06 137 LEU A C 1
ATOM 1105 O O . LEU A 1 137 ? -6.914 -15.029 -17.360 1.00 95.06 137 LEU A O 1
ATOM 1109 N N . ALA A 1 138 ? -6.780 -15.743 -19.490 1.00 95.62 138 ALA A N 1
ATOM 1110 C CA . ALA A 1 138 ? -7.812 -16.771 -19.354 1.00 95.62 138 ALA A CA 1
ATOM 1111 C C . ALA A 1 138 ? -7.432 -17.801 -18.279 1.00 95.62 138 ALA A C 1
ATOM 1113 O O . ALA A 1 138 ? -8.200 -18.036 -17.349 1.00 95.62 138 ALA A O 1
ATOM 1114 N N . TYR A 1 139 ? -6.198 -18.315 -18.324 1.00 96.62 139 TYR A N 1
ATOM 1115 C CA . TYR A 1 139 ? -5.695 -19.237 -17.308 1.00 96.62 139 TYR A CA 1
ATOM 1116 C C . TYR A 1 139 ? -5.790 -18.651 -15.892 1.00 96.62 139 TYR A C 1
ATOM 1118 O O . TYR A 1 139 ? -6.284 -19.327 -14.990 1.00 96.62 139 TYR A O 1
ATOM 1126 N N . LEU A 1 140 ? -5.362 -17.400 -15.687 1.00 95.81 140 LEU A N 1
ATOM 1127 C CA . LEU A 1 140 ? -5.435 -16.748 -14.378 1.00 95.81 140 LEU A CA 1
ATOM 1128 C C . LEU A 1 140 ? -6.880 -16.546 -13.905 1.00 95.81 140 LEU A C 1
ATOM 1130 O O . LEU A 1 140 ? -7.151 -16.731 -12.721 1.00 95.81 140 LEU A O 1
ATOM 1134 N N . LYS A 1 141 ? -7.811 -16.200 -14.800 1.00 94.06 141 LYS A N 1
ATOM 1135 C CA . LYS A 1 141 ? -9.237 -16.042 -14.464 1.00 94.06 141 LYS A CA 1
ATOM 1136 C C . LYS A 1 141 ? -9.879 -17.353 -14.025 1.00 94.06 141 LYS A C 1
ATOM 1138 O O . LYS A 1 141 ? -10.649 -17.350 -13.070 1.00 94.06 141 LYS A O 1
ATOM 1143 N N . ASP A 1 142 ? -9.530 -18.453 -14.677 1.00 94.31 142 ASP A N 1
ATOM 1144 C CA . ASP A 1 142 ? -10.158 -19.746 -14.406 1.00 94.31 142 ASP A CA 1
ATOM 1145 C C . ASP A 1 142 ? -9.470 -20.496 -13.253 1.00 94.31 142 ASP A C 1
ATOM 1147 O O . ASP A 1 142 ? -10.094 -21.307 -12.571 1.00 94.31 142 ASP A O 1
ATOM 1151 N N . ASN A 1 143 ? -8.190 -20.201 -12.987 1.00 95.38 143 ASN A N 1
ATOM 1152 C CA . ASN A 1 143 ? -7.352 -20.982 -12.071 1.00 95.38 143 ASN A CA 1
ATOM 1153 C C . ASN A 1 143 ? -6.737 -20.170 -10.918 1.00 95.38 143 ASN A C 1
ATOM 1155 O O . ASN A 1 143 ? -5.858 -20.690 -10.226 1.00 95.38 143 ASN A O 1
ATOM 1159 N N . TYR A 1 144 ? -7.177 -18.931 -10.652 1.00 94.44 144 TYR A N 1
ATOM 1160 C CA . TYR A 1 144 ? -6.584 -18.099 -9.589 1.00 94.44 144 TYR A CA 1
ATOM 1161 C C . TYR A 1 144 ? -6.550 -18.795 -8.222 1.00 94.44 144 TYR A C 1
ATOM 1163 O O . TYR A 1 144 ? -5.576 -18.631 -7.496 1.00 94.44 144 TYR A O 1
ATOM 1171 N N . LYS A 1 145 ? -7.556 -19.614 -7.869 1.00 92.75 145 LYS A N 1
ATOM 1172 C CA . LYS A 1 145 ? -7.568 -20.355 -6.591 1.00 92.75 145 LYS A CA 1
ATOM 1173 C C . LYS A 1 145 ? -6.372 -21.290 -6.499 1.00 92.75 145 LYS A C 1
ATOM 1175 O O . LYS A 1 145 ? -5.606 -21.228 -5.542 1.00 92.75 145 LYS A O 1
ATOM 1180 N N . ARG A 1 146 ? -6.169 -22.091 -7.547 1.00 93.94 146 ARG A N 1
ATOM 1181 C CA . ARG A 1 146 ? -5.080 -23.062 -7.624 1.00 93.94 146 ARG A CA 1
ATOM 1182 C C . ARG A 1 146 ? -3.717 -22.380 -7.654 1.00 93.94 146 ARG A C 1
ATOM 1184 O O . ARG A 1 146 ? -2.779 -22.857 -7.017 1.00 93.94 146 ARG A O 1
ATOM 1191 N N . VAL A 1 147 ? -3.615 -21.259 -8.368 1.00 94.56 147 VAL A N 1
ATOM 1192 C CA . VAL A 1 147 ? -2.408 -20.426 -8.401 1.00 94.56 147 VAL A CA 1
ATOM 1193 C C . VAL A 1 147 ? -2.083 -19.914 -6.997 1.00 94.56 147 VAL A C 1
ATOM 1195 O O . VAL A 1 147 ? -0.972 -20.132 -6.521 1.00 94.56 147 VAL A O 1
ATOM 1198 N N . CYS A 1 148 ? -3.053 -19.316 -6.302 1.00 93.75 148 CYS A N 1
ATOM 1199 C CA . CYS A 1 148 ? -2.879 -18.819 -4.939 1.00 93.75 148 CYS A CA 1
ATOM 1200 C C . CYS A 1 148 ? -2.474 -19.934 -3.964 1.00 93.75 148 CYS A C 1
ATOM 1202 O O . CYS A 1 148 ? -1.494 -19.771 -3.244 1.00 93.75 148 CYS A O 1
ATOM 1204 N N . GLU A 1 149 ? -3.161 -21.080 -3.977 1.00 92.06 149 GLU A N 1
ATOM 1205 C CA . GLU A 1 149 ? -2.830 -22.243 -3.137 1.00 92.06 149 GLU A CA 1
ATOM 1206 C C . GLU A 1 149 ? -1.402 -22.745 -3.352 1.00 92.06 149 GLU A C 1
ATOM 1208 O O . GLU A 1 149 ? -0.704 -23.072 -2.395 1.00 92.06 149 GLU A O 1
ATOM 1213 N N . THR A 1 150 ? -0.971 -22.815 -4.612 1.00 93.19 150 THR A N 1
ATOM 1214 C CA . THR A 1 150 ? 0.345 -23.354 -4.975 1.00 93.19 150 THR A CA 1
ATOM 1215 C C . THR A 1 150 ? 1.463 -22.379 -4.614 1.00 93.19 150 THR A C 1
ATOM 1217 O O . THR A 1 150 ? 2.533 -22.799 -4.179 1.00 93.19 150 THR A O 1
ATOM 1220 N N . LEU A 1 151 ? 1.229 -21.075 -4.779 1.00 93.62 151 LEU A N 1
ATOM 1221 C CA . LEU A 1 151 ? 2.228 -20.045 -4.502 1.00 93.62 151 LEU A CA 1
ATOM 1222 C C . LEU A 1 151 ? 2.369 -19.749 -3.008 1.00 93.62 151 LEU A C 1
ATOM 1224 O O . LEU A 1 151 ? 3.488 -19.559 -2.535 1.00 93.62 151 LEU A O 1
ATOM 1228 N N . GLU A 1 152 ? 1.264 -19.733 -2.260 1.00 91.12 152 GLU A N 1
ATOM 1229 C CA . GLU A 1 152 ? 1.206 -19.320 -0.854 1.00 91.12 152 GLU A CA 1
ATOM 1230 C C . GLU A 1 152 ? 2.308 -19.919 0.058 1.00 91.12 152 GLU A C 1
ATOM 1232 O O . GLU A 1 152 ? 2.871 -19.151 0.851 1.00 91.12 152 GLU A O 1
ATOM 1237 N N . PRO A 1 153 ? 2.661 -21.224 -0.014 1.00 90.50 153 PRO A N 1
ATOM 1238 C CA . PRO A 1 153 ? 3.723 -21.799 0.815 1.00 90.50 153 PRO A CA 1
ATOM 1239 C C . PRO A 1 153 ? 5.146 -21.610 0.259 1.00 90.50 153 PRO A C 1
ATOM 1241 O O . PRO A 1 153 ? 6.102 -21.801 1.005 1.00 90.50 153 PRO A O 1
ATOM 1244 N N . VAL A 1 154 ? 5.308 -21.261 -1.022 1.00 93.56 154 VAL A N 1
ATOM 1245 C CA . VAL A 1 154 ? 6.614 -21.275 -1.713 1.00 93.56 154 VAL A CA 1
ATOM 1246 C C . VAL A 1 154 ? 7.245 -19.884 -1.802 1.00 93.56 154 VAL A C 1
ATOM 1248 O O . VAL A 1 154 ? 8.469 -19.757 -1.802 1.00 93.56 154 VAL A O 1
ATOM 1251 N N . ILE A 1 155 ? 6.433 -18.829 -1.886 1.00 93.44 155 ILE A N 1
ATOM 1252 C CA . ILE A 1 155 ? 6.928 -17.472 -2.148 1.00 93.44 155 ILE A CA 1
ATOM 1253 C C . ILE A 1 155 ? 7.113 -16.641 -0.869 1.00 93.44 155 ILE A C 1
ATOM 1255 O O . ILE A 1 155 ? 6.347 -16.738 0.092 1.00 93.44 155 ILE A O 1
ATOM 1259 N N . GLY A 1 156 ? 8.127 -15.770 -0.874 1.00 93.00 156 GLY A N 1
ATOM 1260 C CA . GLY A 1 156 ? 8.394 -14.829 0.217 1.00 93.00 156 GLY A CA 1
ATOM 1261 C C . GLY A 1 156 ? 7.377 -13.684 0.298 1.00 93.00 156 GLY A C 1
ATOM 1262 O O . GLY A 1 156 ? 6.653 -13.404 -0.655 1.00 93.00 156 GLY A O 1
ATOM 1263 N N . VAL A 1 157 ? 7.357 -12.970 1.430 1.00 91.38 157 VAL A N 1
ATOM 1264 C CA . VAL A 1 157 ? 6.376 -11.899 1.718 1.00 91.38 157 VAL A CA 1
ATOM 1265 C C . VAL A 1 157 ? 6.342 -10.813 0.639 1.00 91.38 157 VAL A C 1
ATOM 1267 O O . VAL A 1 157 ? 5.257 -10.385 0.257 1.00 91.38 157 VAL A O 1
ATOM 1270 N N . LYS A 1 158 ? 7.504 -10.400 0.114 1.00 91.31 158 LYS A N 1
ATOM 1271 C CA . LYS A 1 158 ? 7.562 -9.372 -0.934 1.00 91.31 158 LYS A CA 1
ATOM 1272 C C . LYS A 1 158 ? 6.894 -9.836 -2.233 1.00 91.31 158 LYS A C 1
ATOM 1274 O O . LYS A 1 158 ? 6.064 -9.127 -2.782 1.00 91.31 158 LYS A O 1
ATOM 1279 N N . ALA A 1 159 ? 7.153 -11.074 -2.649 1.00 93.81 159 ALA A N 1
ATOM 1280 C CA . ALA A 1 159 ? 6.496 -11.655 -3.816 1.00 93.81 159 ALA A CA 1
ATOM 1281 C C . ALA A 1 159 ? 4.977 -11.813 -3.613 1.00 93.81 159 ALA A C 1
ATOM 1283 O O . ALA A 1 159 ? 4.225 -11.631 -4.563 1.00 93.81 159 ALA A O 1
ATOM 1284 N N . LYS A 1 160 ? 4.504 -12.103 -2.389 1.00 94.38 160 LYS A N 1
ATOM 1285 C CA . LYS A 1 160 ? 3.058 -12.123 -2.081 1.00 94.38 160 LYS A CA 1
ATOM 1286 C C . LYS A 1 160 ? 2.414 -10.752 -2.261 1.00 94.38 160 LYS A C 1
ATOM 1288 O O . LYS A 1 160 ? 1.288 -10.678 -2.737 1.00 94.38 160 LYS A O 1
ATOM 1293 N N . GLU A 1 161 ? 3.109 -9.689 -1.864 1.00 93.44 161 GLU A N 1
ATOM 1294 C CA . GLU A 1 161 ? 2.652 -8.315 -2.077 1.00 93.44 161 GLU A CA 1
ATOM 1295 C C . GLU A 1 161 ? 2.542 -8.002 -3.571 1.00 93.44 161 GLU A C 1
ATOM 1297 O O . GLU A 1 161 ? 1.458 -7.653 -4.034 1.00 93.44 161 GLU A O 1
ATOM 1302 N N . ASP A 1 162 ? 3.618 -8.222 -4.328 1.00 94.25 162 ASP A N 1
ATOM 1303 C CA . ASP A 1 162 ? 3.676 -7.868 -5.749 1.00 94.25 162 ASP A CA 1
ATOM 1304 C C . ASP A 1 162 ? 2.674 -8.697 -6.582 1.00 94.25 162 ASP A C 1
ATOM 1306 O O . ASP A 1 162 ? 1.921 -8.154 -7.393 1.00 94.25 162 ASP A O 1
ATOM 1310 N N . ILE A 1 163 ? 2.594 -10.013 -6.338 1.00 95.62 163 ILE A N 1
ATOM 1311 C CA . ILE A 1 163 ? 1.645 -10.908 -7.023 1.00 95.62 163 ILE A CA 1
ATOM 1312 C C . ILE A 1 163 ? 0.206 -10.616 -6.591 1.00 95.62 163 ILE A C 1
ATOM 1314 O O . ILE A 1 163 ? -0.686 -10.590 -7.436 1.00 95.62 163 ILE A O 1
ATOM 1318 N N . GLY A 1 164 ? -0.038 -10.379 -5.299 1.00 95.31 164 GLY A N 1
ATOM 1319 C CA . GLY A 1 164 ? -1.365 -10.026 -4.792 1.00 95.31 164 GLY A CA 1
ATOM 1320 C C . GLY A 1 164 ? -1.881 -8.735 -5.424 1.00 95.31 164 GLY A C 1
ATOM 1321 O O . GLY A 1 164 ? -3.012 -8.693 -5.904 1.00 95.31 164 GLY A O 1
ATOM 1322 N N . GLN A 1 165 ? -1.033 -7.708 -5.513 1.00 95.50 165 GLN A N 1
ATOM 1323 C CA . GLN A 1 165 ? -1.362 -6.454 -6.187 1.00 95.50 165 GLN A CA 1
ATOM 1324 C C . GLN A 1 165 ? -1.654 -6.667 -7.678 1.00 95.50 165 GLN A C 1
ATOM 1326 O O . GLN A 1 165 ? -2.680 -6.193 -8.169 1.00 95.50 165 GLN A O 1
ATOM 1331 N N . ALA A 1 166 ? -0.807 -7.417 -8.389 1.00 95.75 166 ALA A N 1
ATOM 1332 C CA . ALA A 1 166 ? -1.004 -7.703 -9.808 1.00 95.75 166 ALA A CA 1
ATOM 1333 C C . ALA A 1 166 ? -2.311 -8.470 -10.076 1.00 95.75 166 ALA A C 1
ATOM 1335 O O . ALA A 1 166 ? -3.075 -8.099 -10.968 1.00 95.75 166 ALA A O 1
ATOM 1336 N N . LEU A 1 167 ? -2.609 -9.504 -9.282 1.00 96.38 167 LEU A N 1
ATOM 1337 C CA . LEU A 1 167 ? -3.846 -10.279 -9.407 1.00 96.38 167 LEU A CA 1
ATOM 1338 C C . LEU A 1 167 ? -5.080 -9.429 -9.110 1.00 96.38 167 LEU A C 1
ATOM 1340 O O . LEU A 1 167 ? -6.072 -9.535 -9.823 1.00 96.38 167 LEU A O 1
ATOM 1344 N N . VAL A 1 168 ? -5.029 -8.557 -8.105 1.00 96.25 168 VAL A N 1
ATOM 1345 C CA . VAL A 1 168 ? -6.143 -7.650 -7.801 1.00 96.25 168 VAL A CA 1
ATOM 1346 C C . VAL A 1 168 ? -6.402 -6.687 -8.948 1.00 96.25 168 VAL A C 1
ATOM 1348 O O . VAL A 1 168 ? -7.555 -6.548 -9.349 1.00 96.25 168 VAL A O 1
ATOM 1351 N N . LEU A 1 169 ? -5.361 -6.060 -9.503 1.00 95.56 169 LEU A N 1
ATOM 1352 C CA . LEU A 1 169 ? -5.493 -5.167 -10.658 1.00 95.56 169 LEU A CA 1
ATOM 1353 C C . LEU A 1 169 ? -6.109 -5.904 -11.853 1.00 95.56 169 LEU A C 1
ATOM 1355 O O . LEU A 1 169 ? -7.060 -5.415 -12.464 1.00 95.56 169 LEU A O 1
ATOM 1359 N N . LEU A 1 170 ? -5.625 -7.118 -12.127 1.00 95.31 170 LEU A N 1
ATOM 1360 C CA . LEU A 1 170 ? -6.128 -7.970 -13.198 1.00 95.31 170 LEU A CA 1
ATOM 1361 C C . LEU A 1 170 ? -7.606 -8.327 -12.999 1.00 95.31 170 LEU A C 1
ATOM 1363 O O . LEU A 1 170 ? -8.425 -8.130 -13.893 1.00 95.31 170 LEU A O 1
ATOM 1367 N N . MET A 1 171 ? -7.965 -8.830 -11.818 1.00 94.88 171 MET A N 1
ATOM 1368 C CA . MET A 1 171 ? -9.333 -9.249 -11.513 1.00 94.88 171 MET A CA 1
ATOM 1369 C C . MET A 1 171 ? -10.280 -8.054 -11.433 1.00 94.88 171 MET A C 1
ATOM 1371 O O . MET A 1 171 ? -11.438 -8.172 -11.827 1.00 94.88 171 MET A O 1
ATOM 1375 N N . HIS A 1 172 ? -9.808 -6.893 -10.976 1.00 93.69 172 HIS A N 1
ATOM 1376 C CA . HIS A 1 172 ? -10.579 -5.654 -10.980 1.00 93.69 172 HIS A CA 1
ATOM 1377 C C . HIS A 1 172 ? -10.906 -5.206 -12.406 1.00 93.69 172 HIS A C 1
ATOM 1379 O O . HIS A 1 172 ? -12.076 -4.971 -12.702 1.00 93.69 172 HIS A O 1
ATOM 1385 N N . ALA A 1 173 ? -9.919 -5.203 -13.308 1.00 92.50 173 ALA A N 1
ATOM 1386 C CA . ALA A 1 173 ? -10.125 -4.886 -14.722 1.00 92.50 173 ALA A CA 1
ATOM 1387 C C . ALA A 1 173 ? -11.103 -5.851 -15.423 1.00 92.50 173 ALA A C 1
ATOM 1389 O O . ALA A 1 173 ? -11.740 -5.485 -16.406 1.00 92.50 173 ALA A O 1
ATOM 1390 N N . GLN A 1 174 ? -11.245 -7.078 -14.913 1.00 92.50 174 GLN A N 1
ATOM 1391 C CA . GLN A 1 174 ? -12.187 -8.086 -15.415 1.00 92.50 174 GLN A CA 1
ATOM 1392 C C . GLN A 1 174 ? -13.548 -8.083 -14.695 1.00 92.50 174 GLN A C 1
ATOM 1394 O O . GLN A 1 174 ? -14.401 -8.905 -15.021 1.00 92.50 174 GLN A O 1
ATOM 1399 N N . GLY A 1 175 ? -13.760 -7.221 -13.693 1.00 90.25 175 GLY A N 1
ATOM 1400 C CA . GLY A 1 175 ? -14.984 -7.212 -12.879 1.00 90.25 175 GLY A CA 1
ATOM 1401 C C . GLY A 1 175 ? -15.124 -8.400 -11.912 1.00 90.25 175 GLY A C 1
ATOM 1402 O O . GLY A 1 175 ? -16.201 -8.629 -11.371 1.00 90.25 175 GLY A O 1
ATOM 1403 N N . LEU A 1 176 ? -14.046 -9.151 -11.668 1.00 91.00 176 LEU A N 1
ATOM 1404 C CA . LEU A 1 176 ? -14.017 -10.372 -10.850 1.00 91.00 176 LEU A CA 1
ATOM 1405 C C . LEU A 1 176 ? -13.383 -10.183 -9.460 1.00 91.00 176 LEU A C 1
ATOM 1407 O O . LEU A 1 176 ? -13.322 -11.139 -8.688 1.00 91.00 176 LEU A O 1
ATOM 1411 N N . ALA A 1 177 ? -12.923 -8.975 -9.108 1.00 90.75 177 ALA A N 1
ATOM 1412 C CA . ALA A 1 177 ? -12.186 -8.719 -7.861 1.00 90.75 177 ALA A CA 1
ATOM 1413 C C . ALA A 1 177 ? -12.912 -9.212 -6.594 1.00 90.75 177 ALA A C 1
ATOM 1415 O O . ALA A 1 177 ? -12.289 -9.838 -5.741 1.00 90.75 177 ALA A O 1
ATOM 1416 N N . GLY A 1 178 ? -14.226 -8.984 -6.481 1.00 86.19 178 GLY A N 1
ATOM 1417 C CA . GLY A 1 178 ? -15.006 -9.424 -5.317 1.00 86.19 178 GLY A CA 1
ATOM 1418 C C . GLY A 1 178 ? -15.049 -10.948 -5.159 1.00 86.19 178 GLY A C 1
ATOM 1419 O O . GLY A 1 178 ? -14.845 -11.463 -4.059 1.00 86.19 178 GLY A O 1
ATOM 1420 N N . ALA A 1 179 ? -15.254 -11.679 -6.260 1.00 87.75 179 ALA A N 1
ATOM 1421 C CA . ALA A 1 179 ? -15.251 -13.142 -6.260 1.00 87.75 179 ALA A CA 1
ATOM 1422 C C . ALA A 1 179 ? -13.861 -13.691 -5.909 1.00 87.75 179 ALA A C 1
ATOM 1424 O O . ALA A 1 179 ? -13.732 -14.491 -4.982 1.00 87.75 179 ALA A O 1
ATOM 1425 N N . PHE A 1 180 ? -12.827 -13.171 -6.579 1.00 92.88 180 PHE A N 1
ATOM 1426 C CA . PHE A 1 180 ? -11.426 -13.502 -6.326 1.00 92.88 180 PHE A CA 1
ATOM 1427 C C . PHE A 1 180 ? -11.054 -13.327 -4.850 1.00 92.88 180 PHE A C 1
ATOM 1429 O O . PHE A 1 180 ? -10.592 -14.274 -4.216 1.00 92.88 180 PHE A O 1
ATOM 1436 N N . LEU A 1 181 ? -11.298 -12.144 -4.278 1.00 92.00 181 LEU A N 1
ATOM 1437 C CA . LEU A 1 181 ? -10.947 -11.864 -2.888 1.00 92.00 181 LEU A CA 1
ATOM 1438 C C . LEU A 1 181 ? -11.701 -12.779 -1.928 1.00 92.00 181 LEU A C 1
ATOM 1440 O O . LEU A 1 181 ? -11.102 -13.303 -0.996 1.00 92.00 181 LEU A O 1
ATOM 1444 N N . THR A 1 182 ? -12.988 -13.024 -2.174 1.00 86.44 182 THR A N 1
ATOM 1445 C CA . THR A 1 182 ? -13.786 -13.881 -1.290 1.00 86.44 182 THR A CA 1
ATOM 1446 C C . THR A 1 182 ? -13.254 -15.308 -1.278 1.00 86.44 182 THR A C 1
ATOM 1448 O O . THR A 1 182 ? -13.161 -15.935 -0.223 1.00 86.44 182 THR A O 1
ATOM 1451 N N . ASP A 1 183 ? -12.874 -15.818 -2.444 1.00 88.94 183 ASP A N 1
ATOM 1452 C CA . ASP A 1 183 ? -12.328 -17.159 -2.574 1.00 88.94 183 ASP A CA 1
ATOM 1453 C C . ASP A 1 183 ? -10.941 -17.284 -1.941 1.00 88.94 183 ASP A C 1
ATOM 1455 O O . ASP A 1 183 ? -10.713 -18.209 -1.167 1.00 88.94 183 ASP A O 1
ATOM 1459 N N . VAL A 1 184 ? -10.029 -16.342 -2.191 1.00 89.56 184 VAL A N 1
ATOM 1460 C CA . VAL A 1 184 ? -8.674 -16.384 -1.612 1.00 89.56 184 VAL A CA 1
ATOM 1461 C C . VAL A 1 184 ? -8.711 -16.234 -0.089 1.00 89.56 184 VAL A C 1
ATOM 1463 O O . VAL A 1 184 ? -7.956 -16.896 0.621 1.00 89.56 184 VAL A O 1
ATOM 1466 N N . VAL A 1 185 ? -9.629 -15.422 0.431 1.00 86.56 185 VAL A N 1
ATOM 1467 C CA . VAL A 1 185 ? -9.857 -15.288 1.872 1.00 86.56 185 VAL A CA 1
ATOM 1468 C C . VAL A 1 185 ? -10.425 -16.571 2.474 1.00 86.56 185 VAL A C 1
ATOM 1470 O O . VAL A 1 185 ? -9.963 -16.999 3.529 1.00 86.56 185 VAL A O 1
ATOM 1473 N N . ALA A 1 186 ? -11.382 -17.219 1.806 1.00 83.06 186 ALA A N 1
ATOM 1474 C CA . ALA A 1 186 ? -11.904 -18.509 2.250 1.00 83.06 186 ALA A CA 1
ATOM 1475 C C . ALA A 1 186 ? -10.807 -19.589 2.293 1.00 83.06 186 ALA A C 1
ATOM 1477 O O . ALA A 1 186 ? -10.746 -20.353 3.254 1.00 83.06 186 ALA A O 1
ATOM 1478 N N . LEU A 1 187 ? -9.906 -19.616 1.306 1.00 84.25 187 LEU A N 1
ATOM 1479 C CA . LEU A 1 187 ? -8.756 -20.528 1.291 1.00 84.25 187 LEU A CA 1
ATOM 1480 C C . LEU A 1 187 ? -7.812 -20.282 2.474 1.00 84.25 187 LEU A C 1
ATOM 1482 O O . LEU A 1 187 ? -7.383 -21.230 3.130 1.00 84.25 187 LEU A O 1
ATOM 1486 N N . ASP A 1 188 ? -7.517 -19.018 2.783 1.00 84.44 188 ASP A N 1
ATOM 1487 C CA . ASP A 1 188 ? -6.643 -18.681 3.909 1.00 84.44 188 ASP A CA 1
ATOM 1488 C C . ASP A 1 188 ? -7.289 -19.042 5.257 1.00 84.44 188 ASP A C 1
ATOM 1490 O O . ASP A 1 188 ? -6.622 -19.583 6.136 1.00 84.44 188 ASP A O 1
ATOM 1494 N N . LEU A 1 189 ? -8.605 -18.847 5.393 1.00 78.88 189 LEU A N 1
ATOM 1495 C CA . LEU A 1 189 ? -9.375 -19.249 6.576 1.00 78.88 189 LEU A CA 1
ATOM 1496 C C . LEU A 1 189 ? -9.393 -20.764 6.800 1.00 78.88 189 LEU A C 1
ATOM 1498 O O . LEU A 1 189 ? -9.338 -21.208 7.943 1.00 78.88 189 LEU A O 1
ATOM 1502 N N . LEU A 1 190 ? -9.475 -21.562 5.733 1.00 77.06 190 LEU A N 1
ATOM 1503 C CA . LEU A 1 190 ? -9.410 -23.024 5.836 1.00 77.06 190 LEU A CA 1
ATOM 1504 C C . LEU A 1 190 ? -8.014 -23.510 6.242 1.00 77.06 190 LEU A C 1
ATOM 1506 O O . LEU A 1 190 ? -7.882 -24.553 6.880 1.00 77.06 190 LEU A O 1
ATOM 1510 N N . ARG A 1 191 ? -6.973 -22.759 5.878 1.00 75.31 191 ARG A N 1
ATOM 1511 C CA . ARG A 1 191 ? -5.580 -23.099 6.172 1.00 75.31 191 ARG A CA 1
ATOM 1512 C C . ARG A 1 191 ? -5.164 -22.707 7.589 1.00 75.31 191 ARG A C 1
ATOM 1514 O O . ARG A 1 191 ? -4.396 -23.426 8.226 1.00 75.31 191 ARG A O 1
ATOM 1521 N N . VAL A 1 192 ? -5.618 -21.552 8.070 1.00 69.31 192 VAL A N 1
ATOM 1522 C CA . VAL A 1 192 ? -5.216 -21.007 9.367 1.00 69.31 192 VAL A CA 1
ATOM 1523 C C . VAL A 1 192 ? -6.221 -21.438 10.438 1.00 69.31 192 VAL A C 1
ATOM 1525 O O . VAL A 1 192 ? -7.320 -20.904 10.533 1.00 69.31 192 VAL A O 1
ATOM 1528 N N . GLY A 1 193 ? -5.823 -22.389 11.290 1.00 57.19 193 GLY A N 1
ATOM 1529 C CA . GLY A 1 193 ? -6.658 -22.857 12.406 1.00 57.19 193 GLY A CA 1
ATOM 1530 C C . GLY A 1 193 ? -6.946 -21.788 13.474 1.00 57.19 193 GLY A C 1
ATOM 1531 O O . GLY A 1 193 ? -7.958 -21.878 14.168 1.00 57.19 193 GLY A O 1
ATOM 1532 N N . ASP A 1 194 ? -6.094 -20.758 13.587 1.00 63.03 194 ASP A N 1
ATOM 1533 C CA . ASP A 1 194 ? -6.308 -19.606 14.472 1.00 63.03 194 ASP A CA 1
ATOM 1534 C C . ASP A 1 194 ? -6.871 -18.399 13.707 1.00 63.03 194 ASP A C 1
ATOM 1536 O O . ASP A 1 194 ? -6.187 -17.668 12.986 1.00 63.03 194 ASP A O 1
ATOM 1540 N N . GLN A 1 195 ? -8.152 -18.157 13.945 1.00 59.09 195 GLN A N 1
ATOM 1541 C CA . GLN A 1 195 ? -8.984 -17.154 13.289 1.00 59.09 195 GLN A CA 1
ATOM 1542 C C . GLN A 1 195 ? -8.441 -15.723 13.431 1.00 59.09 195 GLN A C 1
ATOM 1544 O O . GLN A 1 195 ? -8.686 -14.881 12.565 1.00 59.09 195 GLN A O 1
ATOM 1549 N N . ARG A 1 196 ? -7.681 -15.434 14.498 1.00 58.47 196 ARG A N 1
ATOM 1550 C CA . ARG A 1 196 ? -7.078 -14.111 14.731 1.00 58.47 196 ARG A CA 1
ATOM 1551 C C . ARG A 1 196 ? -5.826 -13.879 13.882 1.00 58.47 196 ARG A C 1
ATOM 1553 O O . ARG A 1 196 ? -5.422 -12.727 13.720 1.00 58.47 196 ARG A O 1
ATOM 1560 N N . LEU A 1 197 ? -5.216 -14.940 13.346 1.00 60.19 197 LEU A N 1
ATOM 1561 C CA . LEU A 1 197 ? -3.984 -14.879 12.556 1.00 60.19 197 LEU A CA 1
ATOM 1562 C C . LEU A 1 197 ? -4.234 -14.727 11.052 1.00 60.19 197 LEU A C 1
ATOM 1564 O O . LEU A 1 197 ? -3.393 -14.130 10.382 1.00 60.19 197 LEU A O 1
ATOM 1568 N N . THR A 1 198 ? -5.385 -15.161 10.528 1.00 62.38 198 THR A N 1
ATOM 1569 C CA . THR A 1 198 ? -5.717 -15.105 9.086 1.00 62.38 198 THR A CA 1
ATOM 1570 C C . THR A 1 198 ? -5.532 -13.706 8.502 1.00 62.38 198 THR A C 1
ATOM 1572 O O . THR A 1 198 ? -4.894 -13.511 7.478 1.00 62.38 198 THR A O 1
ATOM 1575 N N . PHE A 1 199 ? -6.000 -12.696 9.235 1.00 63.62 199 PHE A N 1
ATOM 1576 C CA . PHE A 1 199 ? -5.842 -11.286 8.897 1.00 63.62 199 PHE A CA 1
ATOM 1577 C C . PHE A 1 199 ? -4.919 -10.569 9.888 1.00 63.62 199 PHE A C 1
ATOM 1579 O O . PHE A 1 199 ? -5.044 -9.374 10.134 1.00 63.62 199 PHE A O 1
ATOM 1586 N N . ARG A 1 200 ? -3.907 -11.242 10.421 1.00 63.91 200 ARG A N 1
ATOM 1587 C CA . ARG A 1 200 ? -2.724 -10.590 11.021 1.00 63.91 200 ARG A CA 1
ATOM 1588 C C . ARG A 1 200 ? -1.420 -11.067 10.385 1.00 63.91 200 ARG A C 1
ATOM 1590 O O . ARG A 1 200 ? -0.397 -10.417 10.562 1.00 63.91 200 ARG A O 1
ATOM 1597 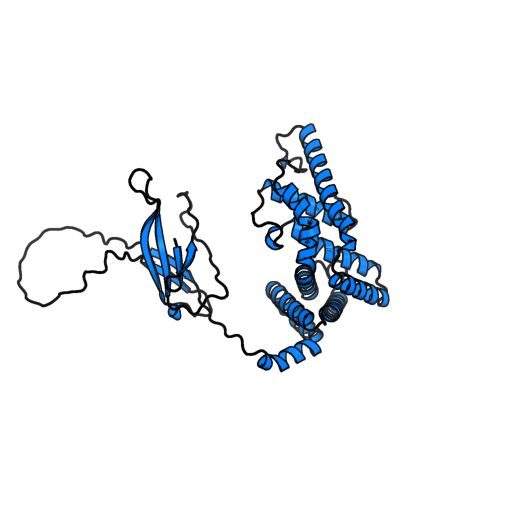N N . GLY A 1 201 ? -1.471 -12.166 9.636 1.00 71.44 201 GLY A N 1
ATOM 1598 C CA . GLY A 1 201 ? -0.357 -12.704 8.879 1.00 71.44 201 GLY A CA 1
ATOM 1599 C C . GLY A 1 201 ? -0.081 -11.959 7.575 1.00 71.44 201 GLY A C 1
ATOM 1600 O O . GLY A 1 201 ? -0.828 -11.078 7.153 1.00 71.44 201 GLY A O 1
ATOM 1601 N N . ASN A 1 202 ? 1.018 -12.363 6.942 1.00 83.44 202 ASN A N 1
ATOM 1602 C CA . ASN A 1 202 ? 1.439 -11.933 5.612 1.00 83.44 202 ASN A CA 1
ATOM 1603 C C . ASN A 1 202 ? 1.082 -13.026 4.589 1.00 83.44 202 ASN A C 1
ATOM 1605 O O . ASN A 1 202 ? 1.965 -13.727 4.084 1.00 83.44 202 ASN A O 1
ATOM 1609 N N . SER A 1 203 ? -0.215 -13.214 4.342 1.00 90.12 203 SER A N 1
ATOM 1610 C CA . SER A 1 203 ? -0.735 -14.145 3.331 1.00 90.12 203 SER A CA 1
ATOM 1611 C C . SER A 1 203 ? -1.073 -13.423 2.029 1.00 90.12 203 SER A C 1
ATOM 1613 O O . SER A 1 203 ? -1.312 -12.212 2.016 1.00 90.12 203 SER A O 1
ATOM 1615 N N . LEU A 1 204 ? -1.148 -14.161 0.924 1.00 92.31 204 LEU A N 1
ATOM 1616 C CA . LEU A 1 204 ? -1.596 -13.622 -0.355 1.00 92.31 204 LEU A CA 1
ATOM 1617 C C . LEU A 1 204 ? -3.019 -13.049 -0.258 1.00 92.31 204 LEU A C 1
ATOM 1619 O O . LEU A 1 204 ? -3.307 -12.035 -0.889 1.00 92.31 204 LEU A O 1
ATOM 1623 N N . ALA A 1 205 ? -3.877 -13.623 0.594 1.00 91.06 205 ALA A N 1
ATOM 1624 C CA . ALA A 1 205 ? -5.209 -13.093 0.891 1.00 91.06 205 ALA A CA 1
ATOM 1625 C C . ALA A 1 205 ? -5.137 -11.686 1.495 1.00 91.06 205 ALA A C 1
ATOM 1627 O O . ALA A 1 205 ? -5.751 -10.752 0.981 1.00 91.06 205 ALA A O 1
ATOM 1628 N N . THR A 1 206 ? -4.331 -11.514 2.547 1.00 90.62 206 THR A N 1
ATOM 1629 C CA . THR A 1 206 ? -4.168 -10.212 3.209 1.00 90.62 206 THR A CA 1
ATOM 1630 C C . THR A 1 206 ? -3.555 -9.162 2.294 1.00 90.62 206 THR A C 1
ATOM 1632 O O . THR A 1 206 ? -4.036 -8.032 2.272 1.00 90.62 206 THR A O 1
ATOM 1635 N N . LYS A 1 207 ? -2.558 -9.537 1.484 1.00 92.75 207 LYS A N 1
ATOM 1636 C CA . LYS A 1 207 ? -1.904 -8.628 0.536 1.00 92.75 207 LYS A CA 1
ATOM 1637 C C . LYS A 1 207 ? -2.807 -8.237 -0.623 1.00 92.75 207 LYS A C 1
ATOM 1639 O O . LYS A 1 207 ? -2.852 -7.066 -0.989 1.00 92.75 207 LYS A O 1
ATOM 1644 N N . SER A 1 208 ? -3.599 -9.177 -1.126 1.00 94.69 208 SER A N 1
ATOM 1645 C CA . SER A 1 208 ? -4.633 -8.884 -2.119 1.00 94.69 208 SER A CA 1
ATOM 1646 C C . SER A 1 208 ? -5.705 -7.951 -1.542 1.00 94.69 208 SER A C 1
ATOM 1648 O O . SER A 1 208 ? -6.094 -6.976 -2.180 1.00 94.69 208 SER A O 1
ATOM 1650 N N . MET A 1 209 ? -6.146 -8.181 -0.302 1.00 93.00 209 MET A N 1
ATOM 1651 C CA . MET A 1 209 ? -7.114 -7.296 0.348 1.00 93.00 209 MET A CA 1
ATOM 1652 C C . MET A 1 209 ? -6.553 -5.877 0.545 1.00 93.00 209 MET A C 1
ATOM 1654 O O . MET A 1 209 ? -7.241 -4.907 0.239 1.00 93.00 209 MET A O 1
ATOM 1658 N N . GLU A 1 210 ? -5.302 -5.742 1.003 1.00 92.38 210 GLU A N 1
ATOM 1659 C CA . GLU A 1 210 ? -4.597 -4.451 1.135 1.00 92.38 210 GLU A CA 1
ATOM 1660 C C . GLU A 1 210 ? -4.521 -3.709 -0.202 1.00 92.38 210 GLU A C 1
ATOM 1662 O O . GLU A 1 210 ? -4.840 -2.520 -0.269 1.00 92.38 210 GLU A O 1
ATOM 1667 N N . ALA A 1 211 ? -4.142 -4.410 -1.273 1.00 94.19 211 ALA A N 1
ATOM 1668 C CA . ALA A 1 211 ? -4.072 -3.833 -2.608 1.00 94.19 211 ALA A CA 1
ATOM 1669 C C . ALA A 1 211 ? -5.448 -3.360 -3.098 1.00 94.19 211 ALA A C 1
ATOM 1671 O O . ALA A 1 211 ? -5.559 -2.263 -3.640 1.00 94.19 211 ALA A O 1
ATOM 1672 N N . PHE A 1 212 ? -6.509 -4.137 -2.862 1.00 95.31 212 PHE A N 1
ATOM 1673 C CA . PHE A 1 212 ? -7.863 -3.760 -3.270 1.00 95.31 212 PHE A CA 1
ATOM 1674 C C . PHE A 1 212 ? -8.412 -2.566 -2.482 1.00 95.31 212 PHE A C 1
ATOM 1676 O O . PHE A 1 212 ? -9.043 -1.682 -3.065 1.00 95.31 212 PHE A O 1
ATOM 1683 N N . LEU A 1 213 ? -8.135 -2.512 -1.175 1.00 94.50 213 LEU A N 1
ATOM 1684 C CA . LEU A 1 213 ? -8.471 -1.377 -0.313 1.00 94.50 213 LEU A CA 1
ATOM 1685 C C . LEU A 1 213 ? -7.814 -0.091 -0.810 1.00 94.50 213 LEU A C 1
ATOM 1687 O O . LEU A 1 213 ? -8.493 0.920 -0.950 1.00 94.50 213 LEU A O 1
ATOM 1691 N N . LYS A 1 214 ? -6.518 -0.141 -1.137 1.00 92.81 214 LYS A N 1
ATOM 1692 C CA . LYS A 1 214 ? -5.798 1.008 -1.703 1.00 92.81 214 LYS A CA 1
ATOM 1693 C C . LYS A 1 214 ? -6.356 1.414 -3.067 1.00 92.81 214 LYS A C 1
ATOM 1695 O O . LYS A 1 214 ? -6.677 2.579 -3.254 1.00 92.81 214 LYS A O 1
ATOM 1700 N N . LEU A 1 215 ? -6.544 0.450 -3.971 1.00 93.06 215 LEU A N 1
ATOM 1701 C CA . LEU A 1 215 ? -7.017 0.688 -5.339 1.00 93.06 215 LEU A CA 1
ATOM 1702 C C . LEU A 1 215 ? -8.384 1.383 -5.390 1.00 93.06 215 LEU A C 1
ATOM 1704 O O . LEU A 1 215 ? -8.602 2.268 -6.206 1.00 93.06 215 LEU A O 1
ATOM 1708 N N . THR A 1 216 ? -9.320 0.956 -4.543 1.00 93.75 216 THR A N 1
ATOM 1709 C CA . THR A 1 216 ? -10.716 1.432 -4.587 1.00 93.75 216 THR A CA 1
ATOM 1710 C C . THR A 1 216 ? -11.026 2.509 -3.554 1.00 93.75 216 THR A C 1
ATOM 1712 O O . THR A 1 216 ? -12.060 3.172 -3.629 1.00 93.75 216 THR A O 1
ATOM 1715 N N . GLY A 1 217 ? -10.156 2.661 -2.560 1.00 94.19 217 GLY A N 1
ATOM 1716 C CA . GLY A 1 217 ? -10.398 3.485 -1.391 1.00 94.19 217 GLY A CA 1
ATOM 1717 C C . GLY A 1 217 ? -9.540 4.743 -1.305 1.00 94.19 217 GLY A C 1
ATOM 1718 O O . GLY A 1 217 ? -9.730 5.500 -0.359 1.00 94.19 217 GLY A O 1
ATOM 1719 N N . GLU A 1 218 ? -8.635 4.996 -2.254 1.00 92.69 218 GLU A N 1
ATOM 1720 C CA . GLU A 1 218 ? -7.765 6.181 -2.243 1.00 92.69 218 GLU A CA 1
ATOM 1721 C C . GLU A 1 218 ? -8.562 7.483 -2.075 1.00 92.69 218 GLU A C 1
ATOM 1723 O O . GLU A 1 218 ? -8.338 8.209 -1.109 1.00 92.69 218 GLU A O 1
ATOM 1728 N N . GLN A 1 219 ? -9.564 7.730 -2.926 1.00 93.94 219 GLN A N 1
ATOM 1729 C CA . GLN A 1 219 ? -10.404 8.930 -2.823 1.00 93.94 219 GLN A CA 1
ATOM 1730 C C . GLN A 1 219 ? -11.126 9.020 -1.470 1.00 93.94 219 GLN A C 1
ATOM 1732 O O . GLN A 1 219 ? -11.152 10.069 -0.835 1.00 93.94 219 GLN A O 1
ATOM 1737 N N . TYR A 1 220 ? -11.655 7.898 -0.980 1.00 96.31 220 TYR A N 1
ATOM 1738 C CA . TYR A 1 220 ? -12.320 7.847 0.321 1.00 96.31 220 TYR A CA 1
ATOM 1739 C C . TYR A 1 220 ? -11.367 8.187 1.479 1.00 96.31 220 TYR A C 1
ATOM 1741 O O . TYR A 1 220 ? -11.774 8.872 2.420 1.00 96.31 220 TYR A O 1
ATOM 1749 N N . LEU A 1 221 ? -10.107 7.736 1.426 1.00 95.50 221 LEU A N 1
ATOM 1750 C CA . LEU A 1 221 ? -9.096 8.109 2.420 1.00 95.50 221 LEU A CA 1
ATOM 1751 C C . LEU A 1 221 ? -8.825 9.604 2.394 1.00 95.50 221 LEU A C 1
ATOM 1753 O O . LEU A 1 221 ? -8.754 10.206 3.463 1.00 95.50 221 LEU A O 1
ATOM 1757 N N . GLN A 1 222 ? -8.695 10.185 1.201 1.00 94.50 222 GLN A N 1
ATOM 1758 C CA . GLN A 1 222 ? -8.457 11.616 1.049 1.00 94.50 222 GLN A CA 1
ATOM 1759 C C . GLN A 1 222 ? -9.589 12.423 1.685 1.00 94.50 222 GLN A C 1
ATOM 1761 O O . GLN A 1 222 ? -9.362 13.233 2.584 1.00 94.50 222 GLN A O 1
ATOM 1766 N N . ASP A 1 223 ? -10.827 12.122 1.302 1.00 95.12 223 ASP A N 1
ATOM 1767 C CA . ASP A 1 223 ? -11.999 12.859 1.775 1.00 95.12 223 ASP A CA 1
ATOM 1768 C C . ASP A 1 223 ? -12.221 12.694 3.288 1.00 95.12 223 ASP A C 1
ATOM 1770 O O . ASP A 1 223 ? -12.691 13.611 3.959 1.00 95.12 223 ASP A O 1
ATOM 1774 N N . THR A 1 224 ? -11.864 11.532 3.846 1.00 96.56 224 THR A N 1
ATOM 1775 C CA . THR A 1 224 ? -12.104 11.212 5.262 1.00 96.56 224 THR A CA 1
ATOM 1776 C C . THR A 1 224 ? -10.970 11.669 6.182 1.00 96.56 224 THR A C 1
ATOM 1778 O O . THR A 1 224 ? -11.225 12.103 7.305 1.00 96.56 224 THR A O 1
ATOM 1781 N N . LEU A 1 225 ? -9.709 11.521 5.764 1.00 96.38 225 LEU A N 1
ATOM 1782 C CA . LEU A 1 225 ? -8.551 11.628 6.656 1.00 96.38 225 LEU A CA 1
ATOM 1783 C C . LEU A 1 225 ? -7.634 12.815 6.360 1.00 96.38 225 LEU A C 1
ATOM 1785 O O . LEU A 1 225 ? -6.881 13.201 7.255 1.00 96.38 225 LEU A O 1
ATOM 1789 N N . SER A 1 226 ? -7.691 13.429 5.174 1.00 95.12 226 SER A N 1
ATOM 1790 C CA . SER A 1 226 ? -6.744 14.497 4.830 1.00 95.12 226 SER A CA 1
ATOM 1791 C C . SER A 1 226 ? -6.875 15.711 5.744 1.00 95.12 226 SER A C 1
ATOM 1793 O O . SER A 1 226 ? -5.862 16.236 6.201 1.00 95.12 226 SER A O 1
ATOM 1795 N N . ALA A 1 227 ? -8.093 16.124 6.102 1.00 95.38 227 ALA A N 1
ATOM 1796 C CA . ALA A 1 227 ? -8.303 17.227 7.043 1.00 95.38 227 ALA A CA 1
ATOM 1797 C C . ALA A 1 227 ? -7.745 16.942 8.460 1.00 95.38 227 ALA A C 1
ATOM 1799 O O . ALA A 1 227 ? -6.875 17.699 8.905 1.00 95.38 227 ALA A O 1
ATOM 1800 N N . PRO A 1 228 ? -8.152 15.867 9.172 1.00 95.44 228 PRO A N 1
ATOM 1801 C CA . PRO A 1 228 ? -7.648 15.604 10.523 1.00 95.44 228 PRO A CA 1
ATOM 1802 C C . PRO A 1 228 ? -6.144 15.281 10.559 1.00 95.44 228 PRO A C 1
ATOM 1804 O O . PRO A 1 228 ? -5.468 15.636 11.527 1.00 95.44 228 PRO A O 1
ATOM 1807 N N . ILE A 1 229 ? -5.590 14.646 9.519 1.00 95.25 229 ILE A N 1
ATOM 1808 C CA . ILE A 1 229 ? -4.145 14.381 9.430 1.00 95.25 229 ILE A CA 1
ATOM 1809 C C . ILE A 1 229 ? -3.369 15.681 9.220 1.00 95.25 229 ILE A C 1
ATOM 1811 O O . ILE A 1 229 ? -2.390 15.918 9.928 1.00 95.25 229 ILE A O 1
ATOM 1815 N N . ASN A 1 230 ? -3.804 16.548 8.302 1.00 93.81 230 ASN A N 1
ATOM 1816 C CA . ASN A 1 230 ? -3.122 17.819 8.072 1.00 93.81 230 ASN A CA 1
ATOM 1817 C C . ASN A 1 230 ? -3.200 18.735 9.298 1.00 93.81 230 ASN A C 1
ATOM 1819 O O . ASN A 1 230 ? -2.194 19.359 9.635 1.00 93.81 230 ASN A O 1
ATOM 1823 N N . GLU A 1 231 ? -4.322 18.765 10.025 1.00 93.44 231 GLU A N 1
ATOM 1824 C CA . GLU A 1 231 ? -4.402 19.490 11.300 1.00 93.44 231 GLU A CA 1
ATOM 1825 C C . GLU A 1 231 ? -3.356 18.971 12.300 1.00 93.44 231 GLU A C 1
ATOM 1827 O O . GLU A 1 231 ? -2.659 19.761 12.936 1.00 93.44 231 GLU A O 1
ATOM 1832 N N . LEU A 1 232 ? -3.189 17.649 12.411 1.00 92.88 232 LEU A N 1
ATOM 1833 C CA . LEU A 1 232 ? -2.197 17.039 13.301 1.00 92.88 232 LEU A CA 1
ATOM 1834 C C . LEU A 1 232 ? -0.752 17.328 12.897 1.00 92.88 232 LEU A C 1
ATOM 1836 O O . LEU A 1 232 ? 0.091 17.514 13.777 1.00 92.88 232 LEU A O 1
ATOM 1840 N N . ILE A 1 233 ? -0.466 17.366 11.595 1.00 91.56 233 ILE A N 1
ATOM 1841 C CA . ILE A 1 233 ? 0.871 17.665 11.067 1.00 91.56 233 ILE A CA 1
ATOM 1842 C C . ILE A 1 233 ? 1.261 19.116 11.370 1.00 91.56 233 ILE A C 1
ATOM 1844 O O . ILE A 1 233 ? 2.380 19.359 11.826 1.00 91.56 233 ILE A O 1
ATOM 1848 N N . HIS A 1 234 ? 0.335 20.059 11.179 1.00 90.75 234 HIS A N 1
ATOM 1849 C CA . HIS A 1 234 ? 0.577 21.489 11.388 1.00 90.75 234 HIS A CA 1
ATOM 1850 C C . HIS A 1 234 ? 0.396 21.930 12.848 1.00 90.75 234 HIS A C 1
ATOM 1852 O O . HIS A 1 234 ? 0.812 23.027 13.219 1.00 90.75 234 HIS A O 1
ATOM 1858 N N . SER A 1 235 ? -0.214 21.103 13.705 1.00 89.12 235 SER A N 1
ATOM 1859 C CA . SER A 1 235 ? -0.426 21.466 15.105 1.00 89.12 235 SER A CA 1
ATOM 1860 C C . SER A 1 235 ? 0.886 21.535 15.883 1.00 89.12 235 SER A C 1
ATOM 1862 O O . SER A 1 235 ? 1.717 20.625 15.847 1.00 89.12 235 SER A O 1
ATOM 1864 N N . GLU A 1 236 ? 1.022 22.585 16.694 1.00 86.56 236 GLU A N 1
ATOM 1865 C CA . GLU A 1 236 ? 2.110 22.702 17.664 1.00 86.56 236 GLU A CA 1
ATOM 1866 C C . GLU A 1 236 ? 1.891 21.897 18.954 1.00 86.56 236 GLU A C 1
ATOM 1868 O O . GLU A 1 236 ? 2.772 21.821 19.814 1.00 86.56 236 GLU A O 1
ATOM 1873 N N . ARG A 1 237 ? 0.722 21.263 19.090 1.00 86.06 237 ARG A N 1
ATOM 1874 C CA . ARG A 1 237 ? 0.347 20.518 20.289 1.00 86.06 237 ARG A CA 1
ATOM 1875 C C . ARG A 1 237 ? 1.121 19.208 20.390 1.00 86.06 237 ARG A C 1
ATOM 1877 O O . ARG A 1 237 ? 1.208 18.431 19.439 1.00 86.06 237 ARG A O 1
ATOM 1884 N N . ASP A 1 238 ? 1.635 18.947 21.582 1.00 87.19 238 ASP A N 1
ATOM 1885 C CA . ASP A 1 238 ? 2.214 17.660 21.938 1.00 87.19 238 ASP A CA 1
ATOM 1886 C C . ASP A 1 238 ? 1.123 16.744 22.511 1.00 87.19 238 ASP A C 1
ATOM 1888 O O . ASP A 1 238 ? 0.338 17.162 23.366 1.00 87.19 238 ASP A O 1
ATOM 1892 N N . CYS A 1 239 ? 1.047 15.518 22.000 1.00 88.81 239 CYS A N 1
ATOM 1893 C CA . CYS A 1 239 ? 0.123 14.490 22.469 1.00 88.81 239 CYS A CA 1
ATOM 1894 C C . CYS A 1 239 ? 0.848 13.376 23.237 1.00 88.81 239 CYS A C 1
ATOM 1896 O O . CYS A 1 239 ? 0.251 12.321 23.433 1.00 88.81 239 CYS A O 1
ATOM 1898 N N . GLU A 1 240 ? 2.114 13.561 23.636 1.00 89.75 240 GLU A N 1
ATOM 1899 C CA . GLU A 1 240 ? 2.851 12.557 24.404 1.00 89.75 240 GLU A CA 1
ATOM 1900 C C . GLU A 1 240 ? 2.127 12.208 25.714 1.00 89.75 240 GLU A C 1
ATOM 1902 O O . GLU A 1 240 ? 1.668 13.067 26.463 1.00 89.75 240 GLU A O 1
ATOM 1907 N N . VAL A 1 241 ? 1.989 10.909 25.967 1.00 88.44 241 VAL A N 1
ATOM 1908 C CA . VAL A 1 241 ? 1.270 10.367 27.130 1.00 88.44 241 VAL A CA 1
ATOM 1909 C C . VAL A 1 241 ? 2.141 9.450 27.981 1.00 88.44 241 VAL A C 1
ATOM 1911 O O . VAL A 1 241 ? 1.680 8.981 29.018 1.00 88.44 241 VAL A O 1
ATOM 1914 N N . ASP A 1 242 ? 3.382 9.190 27.560 1.00 85.56 242 ASP A N 1
ATOM 1915 C CA . ASP A 1 242 ? 4.379 8.443 28.323 1.00 85.56 242 ASP A CA 1
ATOM 1916 C C . ASP A 1 242 ? 5.015 9.340 29.408 1.00 85.56 242 ASP A C 1
ATOM 1918 O O . ASP A 1 242 ? 5.756 10.272 29.072 1.00 85.56 242 ASP A O 1
ATOM 1922 N N . PRO A 1 243 ? 4.786 9.061 30.708 1.00 82.62 243 PRO A N 1
ATOM 1923 C CA . PRO A 1 243 ? 5.324 9.873 31.799 1.00 82.62 243 PRO A CA 1
ATOM 1924 C C . PRO A 1 243 ? 6.856 9.929 31.823 1.00 82.62 243 PRO A C 1
ATOM 1926 O O . PRO A 1 243 ? 7.425 10.905 32.303 1.00 82.62 243 PRO A O 1
ATOM 1929 N N . THR A 1 244 ? 7.533 8.902 31.297 1.00 81.75 244 THR A N 1
ATOM 1930 C CA . THR A 1 244 ? 9.002 8.831 31.278 1.00 81.75 244 THR A CA 1
ATOM 1931 C C . THR A 1 244 ? 9.609 9.712 30.189 1.00 81.75 244 THR A C 1
ATOM 1933 O O . THR A 1 244 ? 10.691 10.267 30.366 1.00 81.75 244 THR A O 1
ATOM 1936 N N . LYS A 1 245 ? 8.888 9.899 29.078 1.00 74.06 245 LYS A N 1
ATOM 1937 C CA . LYS A 1 245 ? 9.288 10.781 27.969 1.00 74.06 245 LYS A CA 1
ATOM 1938 C C . LYS A 1 245 ? 8.848 12.219 28.178 1.00 74.06 245 LYS A C 1
ATOM 1940 O O . LYS A 1 245 ? 9.474 13.126 27.644 1.00 74.06 245 LYS A O 1
ATOM 1945 N N . ALA A 1 246 ? 7.828 12.426 29.006 1.00 66.38 246 ALA A N 1
ATOM 1946 C CA . ALA A 1 246 ? 7.407 13.741 29.470 1.00 66.38 246 ALA A CA 1
ATOM 1947 C C . ALA A 1 246 ? 8.373 14.366 30.503 1.00 66.38 246 ALA A C 1
ATOM 1949 O O . ALA A 1 246 ? 8.074 15.441 31.027 1.00 66.38 246 ALA A O 1
ATOM 1950 N N . SER A 1 247 ? 9.509 13.715 30.807 1.00 48.66 247 SER A N 1
ATOM 1951 C CA . SER A 1 247 ? 10.500 14.141 31.803 1.00 48.66 247 SER A CA 1
ATOM 1952 C C . SER A 1 247 ? 10.884 15.618 31.630 1.00 48.66 247 SER A C 1
ATOM 1954 O O . SER A 1 247 ? 11.492 16.005 30.636 1.00 48.66 247 SER A O 1
ATOM 1956 N N . GLY A 1 248 ? 10.477 16.448 32.595 1.00 57.12 248 GLY A N 1
ATOM 1957 C CA . GLY A 1 248 ? 10.624 17.911 32.576 1.00 57.12 248 GLY A CA 1
ATOM 1958 C C . GLY A 1 248 ? 9.300 18.683 32.542 1.00 57.12 248 GLY A C 1
ATOM 1959 O O . GLY A 1 248 ? 9.284 19.891 32.772 1.00 57.12 248 GLY A O 1
ATOM 1960 N N . SER A 1 249 ? 8.178 17.999 32.319 1.00 58.16 249 SER A N 1
ATOM 1961 C CA . SER A 1 249 ? 6.862 18.617 32.170 1.00 58.16 249 SER A CA 1
ATOM 1962 C C . SER A 1 249 ? 6.024 18.369 33.439 1.00 58.16 249 SER A C 1
ATOM 1964 O O . SER A 1 249 ? 5.869 17.237 33.888 1.00 58.16 249 SER A O 1
ATOM 1966 N N . SER A 1 250 ? 5.505 19.429 34.073 1.00 65.62 250 SER A N 1
ATOM 1967 C CA . SER A 1 250 ? 4.733 19.344 35.332 1.00 65.62 250 SER A CA 1
ATOM 1968 C C . SER A 1 250 ? 3.500 18.432 35.210 1.00 65.62 250 SER A C 1
ATOM 1970 O O . SER A 1 250 ? 2.990 18.241 34.112 1.00 65.62 250 SER A O 1
ATOM 1972 N N . ALA A 1 251 ? 2.929 17.915 36.305 1.00 65.50 251 ALA A N 1
ATOM 1973 C CA . ALA A 1 251 ? 1.721 17.066 36.242 1.00 65.50 251 ALA A CA 1
ATOM 1974 C C . ALA A 1 251 ? 0.559 17.691 35.423 1.00 65.50 251 ALA A C 1
ATOM 1976 O O . ALA A 1 251 ? -0.179 16.990 34.730 1.00 65.50 251 ALA A O 1
ATOM 1977 N N . GLY A 1 252 ? 0.441 19.026 35.418 1.00 71.12 252 GLY A N 1
ATOM 1978 C CA . GLY A 1 252 ? -0.536 19.759 34.601 1.00 71.12 252 GLY A CA 1
ATOM 1979 C C . GLY A 1 252 ? -0.236 19.794 33.092 1.00 71.12 252 GLY A C 1
ATOM 1980 O O . GLY A 1 252 ? -1.123 20.070 32.289 1.00 71.12 252 GLY A O 1
ATOM 1981 N N . SER A 1 253 ? 0.996 19.521 32.668 1.00 80.81 253 SER A N 1
ATOM 1982 C CA . SER A 1 253 ? 1.362 19.392 31.250 1.00 80.81 253 SER A CA 1
ATOM 1983 C C . SER A 1 253 ? 0.937 18.042 30.661 1.00 80.81 253 SER A C 1
ATOM 1985 O O . SER A 1 253 ? 0.301 18.039 29.611 1.00 80.81 253 SER A O 1
ATOM 1987 N N . LEU A 1 254 ? 1.147 16.934 31.382 1.00 86.69 254 LEU A N 1
ATOM 1988 C CA . LEU A 1 254 ? 0.716 15.599 30.963 1.00 86.69 254 LEU A CA 1
ATOM 1989 C C . LEU A 1 254 ? -0.808 15.541 30.814 1.00 86.69 254 LEU A C 1
ATOM 1991 O O . LEU A 1 254 ? -1.325 15.032 29.822 1.00 86.69 254 LEU A O 1
ATOM 1995 N N . GLN A 1 255 ? -1.546 16.144 31.751 1.00 88.06 255 GLN A N 1
ATOM 1996 C CA . GLN A 1 255 ? -3.005 16.229 31.656 1.00 88.06 255 GLN A CA 1
ATOM 1997 C C . GLN A 1 255 ? -3.460 16.997 30.402 1.00 88.06 255 GLN A C 1
ATOM 1999 O O . GLN A 1 255 ? -4.420 16.593 29.740 1.00 88.06 255 GLN A O 1
ATOM 2004 N N . ARG A 1 256 ? -2.760 18.083 30.041 1.00 88.81 256 ARG A N 1
ATOM 2005 C CA . ARG A 1 256 ? -3.028 18.841 28.808 1.00 88.81 256 ARG A CA 1
ATOM 2006 C C . ARG A 1 256 ? -2.699 18.029 27.555 1.00 88.81 256 ARG A C 1
ATOM 2008 O O . ARG A 1 256 ? -3.518 18.017 26.639 1.00 88.81 256 ARG A O 1
ATOM 2015 N N . GLN A 1 257 ? -1.572 17.318 27.525 1.00 90.88 257 GLN A N 1
ATOM 2016 C CA . GLN A 1 257 ? -1.182 16.454 26.402 1.00 90.88 257 GLN A CA 1
ATOM 2017 C C . GLN A 1 257 ? -2.179 15.298 26.211 1.00 90.88 257 GLN A C 1
ATOM 2019 O O . GLN A 1 257 ? -2.640 15.044 25.100 1.00 90.88 257 GLN A O 1
ATOM 2024 N N . GLN A 1 258 ? -2.637 14.668 27.298 1.00 92.38 258 GLN A N 1
ATOM 2025 C CA . GLN A 1 258 ? -3.703 13.664 27.243 1.00 92.38 258 GLN A CA 1
ATOM 2026 C C . GLN A 1 258 ? -5.030 14.244 26.732 1.00 92.38 258 GLN A C 1
ATOM 2028 O O . GLN A 1 258 ? -5.749 13.589 25.976 1.00 92.38 258 GLN A O 1
ATOM 2033 N N . ALA A 1 259 ? -5.400 15.457 27.155 1.00 93.31 259 ALA A N 1
ATOM 2034 C CA . ALA A 1 259 ? -6.597 16.130 26.651 1.00 93.31 259 ALA A CA 1
ATOM 2035 C C . ALA A 1 259 ? -6.481 16.442 25.149 1.00 93.31 259 ALA A C 1
ATOM 2037 O O . ALA A 1 259 ? -7.450 16.229 24.416 1.00 93.31 259 ALA A O 1
ATOM 2038 N N . ALA A 1 260 ? -5.298 16.864 24.691 1.00 93.75 260 ALA A N 1
ATOM 2039 C CA . ALA A 1 260 ? -4.996 17.083 23.280 1.00 93.75 260 ALA A CA 1
ATOM 2040 C C . ALA A 1 260 ? -5.104 15.783 22.469 1.00 93.75 260 ALA A C 1
ATOM 2042 O O . ALA A 1 260 ? -5.813 15.767 21.463 1.00 93.75 260 ALA A O 1
ATOM 2043 N N . LEU A 1 261 ? -4.525 14.674 22.950 1.00 95.19 261 LEU A N 1
ATOM 2044 C CA . LEU A 1 261 ? -4.656 13.365 22.302 1.00 95.19 261 LEU A CA 1
ATOM 2045 C C . LEU A 1 261 ? -6.124 12.938 22.191 1.00 95.19 261 LEU A C 1
ATOM 2047 O O . LEU A 1 261 ? -6.573 12.522 21.127 1.00 95.19 261 LEU A O 1
ATOM 2051 N N . ARG A 1 262 ? -6.903 13.071 23.273 1.00 95.81 262 ARG A N 1
ATOM 2052 C CA . ARG A 1 262 ? -8.336 12.734 23.248 1.00 95.81 262 ARG A CA 1
ATOM 2053 C C . ARG A 1 262 ? -9.108 13.594 22.246 1.00 95.81 262 ARG A C 1
ATOM 2055 O O . ARG A 1 262 ? -10.020 13.085 21.605 1.00 95.81 262 ARG A O 1
ATOM 2062 N N . ALA A 1 263 ? -8.773 14.878 22.119 1.00 95.94 263 ALA A N 1
ATOM 2063 C CA . ALA A 1 263 ? -9.393 15.758 21.132 1.00 95.94 263 ALA A CA 1
ATOM 2064 C C . ALA A 1 263 ? -9.036 15.342 19.697 1.00 95.94 263 ALA A C 1
ATOM 2066 O O . ALA A 1 263 ? -9.938 15.206 18.876 1.00 95.94 263 ALA A O 1
ATOM 2067 N N . ALA A 1 264 ? -7.761 15.053 19.429 1.00 96.12 264 ALA A N 1
ATOM 2068 C CA . ALA A 1 264 ? -7.288 14.568 18.135 1.00 96.12 264 ALA A CA 1
ATOM 2069 C C . ALA A 1 264 ? -7.956 13.250 17.717 1.00 96.12 264 ALA A C 1
ATOM 2071 O O . ALA A 1 264 ? -8.456 13.130 16.601 1.00 96.12 264 ALA A O 1
ATOM 2072 N N . VAL A 1 265 ? -8.020 12.275 18.631 1.00 97.06 265 VAL A N 1
ATOM 2073 C CA . VAL A 1 265 ? -8.682 10.985 18.384 1.00 97.06 265 VAL A CA 1
ATOM 2074 C C . VAL A 1 265 ? -10.170 11.178 18.110 1.00 97.06 265 VAL A C 1
ATOM 2076 O O . VAL A 1 265 ? -10.690 10.565 17.184 1.00 97.06 265 VAL A O 1
ATOM 2079 N N . ARG A 1 266 ? -10.861 12.032 18.881 1.00 96.94 266 ARG A N 1
ATOM 2080 C CA . ARG A 1 266 ? -12.282 12.328 18.640 1.00 96.94 266 ARG A CA 1
ATOM 2081 C C . ARG A 1 266 ? -12.510 12.967 17.278 1.00 96.94 266 ARG A C 1
ATOM 2083 O O . ARG A 1 266 ? -13.453 12.569 16.610 1.00 96.94 266 ARG A O 1
ATOM 2090 N N . ASN A 1 267 ? -11.661 13.912 16.875 1.00 96.81 267 ASN A N 1
ATOM 2091 C CA . ASN A 1 267 ? -11.764 14.551 15.565 1.00 96.81 267 ASN A CA 1
ATOM 2092 C C . ASN A 1 267 ? -11.627 13.512 14.439 1.00 96.81 267 ASN A C 1
ATOM 2094 O O . ASN A 1 267 ? -12.539 13.339 13.638 1.00 96.81 267 ASN A O 1
ATOM 2098 N N . ALA A 1 268 ? -10.544 12.726 14.457 1.00 97.00 268 ALA A N 1
ATOM 2099 C CA . ALA A 1 268 ? -10.321 11.673 13.466 1.00 97.00 268 ALA A CA 1
ATOM 2100 C C . ALA A 1 268 ? -11.454 10.627 13.448 1.00 97.00 268 ALA A C 1
ATOM 2102 O O . ALA A 1 268 ? -11.909 10.223 12.380 1.00 97.00 268 ALA A O 1
ATOM 2103 N N . TRP A 1 269 ? -11.939 10.206 14.621 1.00 97.31 269 TRP A N 1
ATOM 2104 C CA . TRP A 1 269 ? -13.063 9.275 14.727 1.00 97.31 269 TRP A CA 1
ATOM 2105 C C . TRP A 1 269 ? -14.356 9.851 14.152 1.00 97.31 269 TRP A C 1
ATOM 2107 O O . TRP A 1 269 ? -15.068 9.136 13.453 1.00 97.31 269 TRP A O 1
ATOM 2117 N N . GLN A 1 270 ? -14.657 11.125 14.416 1.00 96.94 270 GLN A N 1
ATOM 2118 C CA . GLN A 1 270 ? -15.871 11.763 13.918 1.00 96.94 270 GLN A CA 1
ATOM 2119 C C . GLN A 1 270 ? -15.887 11.792 12.387 1.00 96.94 270 GLN A C 1
ATOM 2121 O O . GLN A 1 270 ? -16.882 11.383 11.790 1.00 96.94 270 GLN A O 1
ATOM 2126 N N . CYS A 1 271 ? -14.767 12.162 11.755 1.00 96.75 271 CYS A N 1
ATOM 2127 C CA . CYS A 1 271 ? -14.633 12.115 10.298 1.00 96.75 271 CYS A CA 1
ATOM 2128 C C . CYS A 1 271 ? -14.882 10.699 9.746 1.00 96.75 271 CYS A C 1
ATOM 2130 O O . CYS A 1 271 ? -15.633 10.537 8.788 1.00 96.75 271 CYS A O 1
ATOM 2132 N N . ILE A 1 272 ? -14.310 9.665 10.378 1.00 96.88 272 ILE A N 1
ATOM 2133 C CA . ILE A 1 272 ? -14.508 8.256 9.984 1.00 96.88 272 ILE A CA 1
ATOM 2134 C C . ILE A 1 272 ? -15.965 7.804 10.186 1.00 96.88 272 ILE A C 1
ATOM 2136 O O . ILE A 1 272 ? -16.512 7.062 9.375 1.00 96.88 272 ILE A O 1
ATOM 2140 N N . TYR A 1 273 ? -16.608 8.219 11.274 1.00 95.50 273 TYR A N 1
ATOM 2141 C CA . TYR A 1 273 ? -17.985 7.836 11.584 1.00 95.50 273 TYR A CA 1
ATOM 2142 C C . TYR A 1 273 ? -18.987 8.451 10.591 1.00 95.50 273 TYR A C 1
ATOM 2144 O O . TYR A 1 273 ? -19.920 7.789 10.121 1.00 95.50 273 TYR A O 1
ATOM 2152 N N . GLU A 1 274 ? -18.779 9.714 10.222 1.00 95.75 274 GLU A N 1
ATOM 2153 C CA . GLU A 1 274 ? -19.640 10.439 9.285 1.00 95.75 274 GLU A CA 1
ATOM 2154 C C . GLU A 1 274 ? -19.434 10.010 7.824 1.00 95.75 274 GLU A C 1
ATOM 2156 O O . GLU A 1 274 ? -20.361 10.111 7.014 1.00 95.75 274 GLU A O 1
ATOM 2161 N N . SER A 1 275 ? -18.266 9.457 7.482 1.00 95.62 275 SER A N 1
ATOM 2162 C CA . SER A 1 275 ? -17.924 9.086 6.106 1.00 95.62 275 SER A CA 1
ATOM 2163 C C . SER A 1 275 ? -18.603 7.807 5.595 1.00 95.62 275 SER A C 1
ATOM 2165 O O . SER A 1 275 ? -18.516 7.516 4.400 1.00 95.62 275 SER A O 1
ATOM 2167 N N . HIS A 1 276 ? -19.352 7.069 6.430 1.00 92.50 276 HIS A N 1
ATOM 2168 C CA . HIS A 1 276 ? -19.998 5.799 6.045 1.00 92.50 276 HIS A CA 1
ATOM 2169 C C . HIS A 1 276 ? -20.878 5.900 4.783 1.00 92.50 276 HIS A C 1
ATOM 2171 O O . HIS A 1 276 ? -20.979 4.939 4.018 1.00 92.50 276 HIS A O 1
ATOM 2177 N N . LYS A 1 277 ? -21.492 7.065 4.531 1.00 91.00 277 LYS A N 1
ATOM 2178 C CA . LYS A 1 277 ? -22.324 7.318 3.339 1.00 91.00 277 LYS A CA 1
ATOM 2179 C C . LYS A 1 277 ? -21.509 7.307 2.043 1.00 91.00 277 LYS A C 1
ATOM 2181 O O . LYS A 1 277 ? -22.001 6.842 1.017 1.00 91.00 277 LYS A O 1
ATOM 2186 N N . HIS A 1 278 ? -20.262 7.759 2.118 1.00 92.88 278 HIS A N 1
ATOM 2187 C CA . HIS A 1 278 ? -19.323 7.864 1.001 1.00 92.88 278 HIS A CA 1
ATOM 2188 C C . HIS A 1 278 ? -18.405 6.640 0.888 1.00 92.88 278 HIS A C 1
ATOM 2190 O O . HIS A 1 278 ? -17.527 6.601 0.031 1.00 92.88 278 HIS A O 1
ATOM 2196 N N . PHE A 1 279 ? -18.600 5.622 1.735 1.00 95.38 279 PHE A N 1
ATOM 2197 C CA . PHE A 1 279 ? -17.786 4.413 1.694 1.00 95.38 279 PHE A CA 1
ATOM 2198 C C . PHE A 1 279 ? -17.899 3.719 0.322 1.00 95.38 279 PHE A C 1
ATOM 2200 O O . PHE A 1 279 ? -19.036 3.468 -0.107 1.00 95.38 279 PHE A O 1
ATOM 2207 N N . PRO A 1 280 ? -16.785 3.359 -0.350 1.00 94.94 280 PRO A N 1
ATOM 2208 C CA . PRO A 1 280 ? -16.806 2.863 -1.725 1.00 94.94 280 PRO A CA 1
ATOM 2209 C C . PRO A 1 280 ? -17.732 1.658 -1.918 1.00 94.94 280 PRO A C 1
ATOM 2211 O O . PRO A 1 280 ? -17.640 0.657 -1.200 1.00 94.94 280 PRO A O 1
ATOM 2214 N N . ALA A 1 281 ? -18.614 1.728 -2.920 1.00 92.50 281 ALA A N 1
ATOM 2215 C CA . ALA A 1 281 ? -19.605 0.681 -3.186 1.00 92.50 281 ALA A CA 1
ATOM 2216 C C . ALA A 1 281 ? -18.954 -0.683 -3.477 1.00 92.50 281 ALA A C 1
ATOM 2218 O O . ALA A 1 281 ? -19.447 -1.716 -3.033 1.00 92.50 281 ALA A O 1
ATOM 2219 N N . GLN A 1 282 ? -17.808 -0.689 -4.160 1.00 91.00 282 GLN A N 1
ATOM 2220 C CA . GLN A 1 282 ? -17.049 -1.902 -4.476 1.00 91.00 282 GLN A CA 1
ATOM 2221 C C . GLN A 1 282 ? -16.547 -2.610 -3.207 1.00 91.00 282 GLN A C 1
ATOM 2223 O O . GLN A 1 282 ? -16.718 -3.822 -3.071 1.00 91.00 282 GLN A O 1
ATOM 2228 N N . LEU A 1 283 ? -15.997 -1.856 -2.246 1.00 92.94 283 LEU A N 1
ATOM 2229 C CA . LEU A 1 283 ? -15.588 -2.393 -0.945 1.00 92.94 283 LEU A CA 1
ATOM 2230 C C . LEU A 1 283 ? -16.793 -2.865 -0.136 1.00 92.94 283 LEU A C 1
ATOM 2232 O O . LEU A 1 283 ? -16.755 -3.945 0.448 1.00 92.94 283 LEU A O 1
ATOM 2236 N N . ARG A 1 284 ? -17.884 -2.091 -0.139 1.00 93.12 284 ARG A N 1
ATOM 2237 C CA . ARG A 1 284 ? -19.131 -2.453 0.546 1.00 93.12 284 ARG A CA 1
ATOM 2238 C C . ARG A 1 284 ? -19.678 -3.793 0.048 1.00 93.12 284 ARG A C 1
ATOM 2240 O O . ARG A 1 284 ? -19.982 -4.658 0.863 1.00 93.12 284 ARG A O 1
ATOM 2247 N N . ASN A 1 285 ? -19.736 -3.985 -1.269 1.00 90.44 285 ASN A N 1
ATOM 2248 C CA . ASN A 1 285 ? -20.198 -5.227 -1.893 1.00 90.44 285 ASN A CA 1
ATOM 2249 C C . ASN A 1 285 ? -19.253 -6.403 -1.600 1.00 90.44 285 ASN A C 1
ATOM 2251 O O . ASN A 1 285 ? -19.711 -7.517 -1.340 1.00 90.44 285 ASN A O 1
ATOM 2255 N N . CYS A 1 286 ? -17.938 -6.159 -1.581 1.00 89.25 286 CYS A N 1
ATOM 2256 C CA . CYS A 1 286 ? -16.952 -7.170 -1.200 1.00 89.25 286 CYS A CA 1
ATOM 2257 C C . CYS A 1 286 ? -17.164 -7.634 0.251 1.00 89.25 286 CYS A C 1
ATOM 2259 O O . CYS A 1 286 ? -17.266 -8.830 0.515 1.00 89.25 286 CYS A O 1
ATOM 2261 N N . PHE A 1 287 ? -17.304 -6.695 1.190 1.00 90.94 287 PHE A N 1
ATOM 2262 C CA . PHE A 1 287 ? -17.538 -7.012 2.599 1.00 90.94 287 PHE A CA 1
ATOM 2263 C C . PHE A 1 287 ? -18.909 -7.644 2.859 1.00 90.94 287 PHE A C 1
ATOM 2265 O O . PHE A 1 287 ? -19.014 -8.507 3.729 1.00 90.94 287 PHE A O 1
ATOM 2272 N N . ALA A 1 288 ? -19.940 -7.273 2.093 1.00 90.75 288 ALA A N 1
ATOM 2273 C CA . ALA A 1 288 ? -21.238 -7.945 2.133 1.00 90.75 288 ALA A CA 1
ATOM 2274 C C . ALA A 1 288 ? -21.102 -9.423 1.737 1.00 90.75 288 ALA A C 1
ATOM 2276 O O . ALA A 1 288 ? -21.492 -10.297 2.507 1.00 90.75 288 ALA A O 1
ATOM 2277 N N . THR A 1 289 ? -20.426 -9.701 0.616 1.00 87.06 289 THR A N 1
ATOM 2278 C CA . THR A 1 289 ? -20.139 -11.074 0.163 1.00 87.06 289 THR A CA 1
ATOM 2279 C C . THR A 1 289 ? -19.359 -11.868 1.218 1.00 87.06 289 THR A C 1
ATOM 2281 O O . THR A 1 289 ? -19.672 -13.027 1.489 1.00 87.06 289 THR A O 1
ATOM 2284 N N . PHE A 1 290 ? -18.353 -11.254 1.856 1.00 84.69 290 PHE A N 1
ATOM 2285 C CA . PHE A 1 290 ? -17.588 -11.905 2.927 1.00 84.69 290 PHE A CA 1
ATOM 2286 C C . PHE A 1 290 ? -18.478 -12.283 4.107 1.00 84.69 290 PHE A C 1
ATOM 2288 O O . PHE A 1 290 ? -18.390 -13.404 4.611 1.00 84.69 290 PHE A O 1
ATOM 2295 N N . ARG A 1 291 ? -19.340 -11.354 4.536 1.00 88.38 291 ARG A N 1
ATOM 2296 C CA . ARG A 1 291 ? -20.277 -11.590 5.631 1.00 88.38 291 ARG A CA 1
ATOM 2297 C C . ARG A 1 291 ? -21.238 -12.719 5.280 1.00 88.38 291 ARG A C 1
ATOM 2299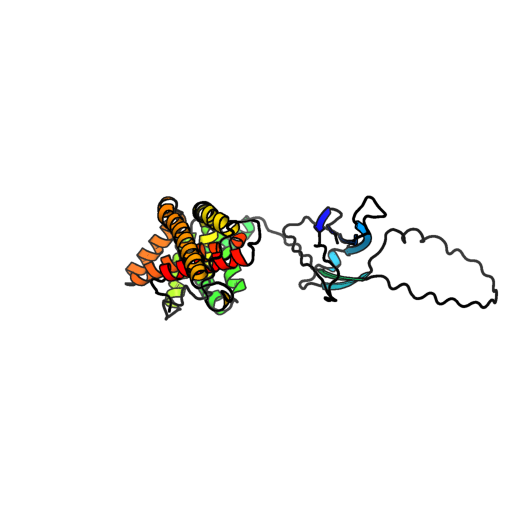 O O . ARG A 1 291 ? -21.331 -13.657 6.060 1.00 88.38 291 ARG A O 1
ATOM 2306 N N . GLU A 1 292 ? -21.869 -12.691 4.112 1.00 87.88 292 GLU A N 1
ATOM 2307 C CA . GLU A 1 292 ? -22.795 -13.742 3.669 1.00 87.88 292 GLU A CA 1
ATOM 2308 C C . GLU A 1 292 ? -22.139 -15.128 3.653 1.00 87.88 292 GLU A C 1
ATOM 2310 O O . GLU A 1 292 ? -22.682 -16.084 4.210 1.00 87.88 292 GLU A O 1
ATOM 2315 N N . ARG A 1 293 ? -20.929 -15.252 3.092 1.00 81.00 293 ARG A N 1
ATOM 2316 C CA . ARG A 1 293 ? -20.226 -16.542 3.057 1.00 81.00 293 ARG A CA 1
ATOM 2317 C C . ARG A 1 293 ? -19.833 -17.044 4.443 1.00 81.00 293 ARG A C 1
ATOM 2319 O O . ARG A 1 293 ? -19.980 -18.227 4.735 1.00 81.00 293 ARG A O 1
ATOM 2326 N N . LEU A 1 294 ? -19.354 -16.166 5.320 1.00 80.50 294 LEU A N 1
ATOM 2327 C CA . LEU A 1 294 ? -19.021 -16.547 6.694 1.00 80.50 294 LEU A CA 1
ATOM 2328 C C . LEU A 1 294 ? -20.265 -16.892 7.517 1.00 80.50 294 LEU A C 1
ATOM 2330 O O . LEU A 1 294 ? -20.213 -17.785 8.362 1.00 80.50 294 LEU A O 1
ATOM 2334 N N . GLN A 1 295 ? -21.396 -16.242 7.243 1.00 86.12 295 GLN A N 1
ATOM 2335 C CA . GLN A 1 295 ? -22.684 -16.601 7.828 1.00 86.12 295 GLN A CA 1
ATOM 2336 C C . GLN A 1 295 ? -23.119 -18.008 7.401 1.00 86.12 295 GLN A C 1
ATOM 2338 O O . GLN A 1 295 ? -23.515 -18.789 8.263 1.00 86.12 295 GLN A O 1
ATOM 2343 N N . GLN A 1 296 ? -22.966 -18.370 6.121 1.00 84.31 296 GLN A N 1
ATOM 2344 C CA . GLN A 1 296 ? -23.250 -19.725 5.620 1.00 84.31 296 GLN A CA 1
ATOM 2345 C C . GLN A 1 296 ? -22.371 -20.801 6.278 1.00 84.31 296 GLN A C 1
ATOM 2347 O O . GLN A 1 296 ? -22.818 -21.927 6.478 1.00 84.31 296 GLN A O 1
ATOM 2352 N N . LEU A 1 297 ? -21.144 -20.451 6.672 1.00 77.69 297 LEU A N 1
ATOM 2353 C CA . LEU A 1 297 ? -20.233 -21.332 7.412 1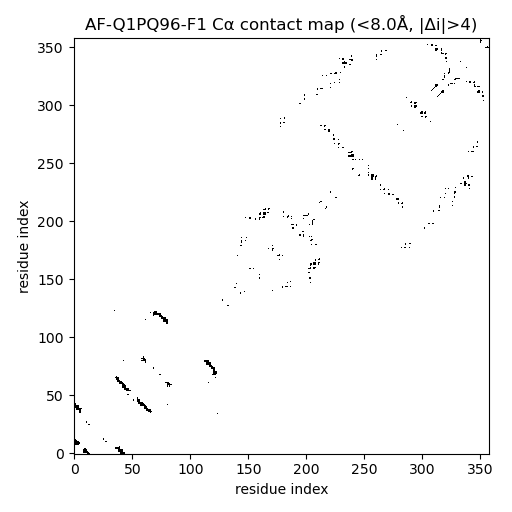.00 77.69 297 LEU A CA 1
ATOM 2354 C C . LEU A 1 297 ? -20.490 -21.350 8.934 1.00 77.69 297 LEU A C 1
ATOM 2356 O O . LEU A 1 297 ? -19.752 -22.001 9.676 1.00 77.69 297 LEU A O 1
ATOM 2360 N N . GLY A 1 298 ? -21.500 -20.624 9.428 1.00 80.62 298 GLY A N 1
ATOM 2361 C CA . GLY A 1 298 ? -21.798 -20.516 10.859 1.00 80.62 298 GLY A CA 1
ATOM 2362 C C . GLY A 1 298 ? -20.714 -19.769 11.646 1.00 80.62 298 GLY A C 1
ATOM 2363 O O . GLY A 1 298 ? -20.356 -20.173 12.752 1.00 80.62 298 GLY A O 1
ATOM 2364 N N . ARG A 1 299 ? -20.126 -18.720 11.055 1.00 78.00 299 ARG A N 1
ATOM 2365 C CA . ARG A 1 299 ? -19.005 -17.934 11.603 1.00 78.00 299 ARG A CA 1
ATOM 2366 C C . ARG A 1 299 ? -19.271 -16.423 11.533 1.00 78.00 299 ARG A C 1
ATOM 2368 O O . ARG A 1 299 ? -18.438 -15.664 11.044 1.00 78.00 299 ARG A O 1
ATOM 2375 N N . GLN A 1 300 ? -20.429 -15.965 12.015 1.00 81.38 300 GLN A N 1
ATOM 2376 C CA . GLN A 1 300 ? -20.817 -14.546 11.919 1.00 81.38 300 GLN A CA 1
ATOM 2377 C C . GLN A 1 300 ? -19.839 -13.607 12.644 1.00 81.38 300 GLN A C 1
ATOM 2379 O O . GLN A 1 300 ? -19.391 -12.628 12.053 1.00 81.38 300 GLN A O 1
ATOM 2384 N N . ASP A 1 301 ? -19.420 -13.958 13.864 1.00 78.62 301 ASP A N 1
ATOM 2385 C CA . ASP A 1 301 ? -18.468 -13.162 14.656 1.00 78.62 301 ASP A CA 1
ATOM 2386 C C . ASP A 1 301 ? -17.119 -12.970 13.944 1.00 78.62 301 ASP A C 1
ATOM 2388 O O . ASP A 1 301 ? -16.411 -11.980 14.149 1.00 78.62 301 ASP A O 1
ATOM 2392 N N . MET A 1 302 ? -16.742 -13.915 13.077 1.00 79.62 302 MET A N 1
ATOM 2393 C CA . MET A 1 302 ? -15.526 -13.794 12.279 1.00 79.62 302 MET A CA 1
ATOM 2394 C C . MET A 1 302 ? -15.670 -12.741 11.186 1.00 79.62 302 MET A C 1
ATOM 2396 O O . MET A 1 302 ? -14.686 -12.077 10.874 1.00 79.62 302 MET A O 1
ATOM 2400 N N . ALA A 1 303 ? -16.867 -12.562 10.623 1.00 82.94 303 ALA A N 1
ATOM 2401 C CA . ALA A 1 303 ? -17.100 -11.578 9.573 1.00 82.94 303 ALA A CA 1
ATOM 2402 C C . ALA A 1 303 ? -16.875 -10.157 10.087 1.00 82.94 303 ALA A C 1
ATOM 2404 O O . ALA A 1 303 ? -16.160 -9.384 9.454 1.00 82.94 303 ALA A O 1
ATOM 2405 N N . ASP A 1 304 ? -17.416 -9.829 11.259 1.00 86.00 304 ASP A N 1
ATOM 2406 C CA . ASP A 1 304 ? -17.295 -8.484 11.825 1.00 86.00 304 ASP A CA 1
ATOM 2407 C C . ASP A 1 304 ? -15.851 -8.163 12.217 1.00 86.00 304 ASP A C 1
ATOM 2409 O O . ASP A 1 304 ? -15.331 -7.096 11.879 1.00 86.00 304 ASP A O 1
ATOM 2413 N N . ASN A 1 305 ? -15.159 -9.122 12.838 1.00 84.56 305 ASN A N 1
ATOM 2414 C CA . ASN A 1 305 ? -13.738 -8.991 13.152 1.00 84.56 305 ASN A CA 1
ATOM 2415 C C . ASN A 1 305 ? -12.874 -8.856 11.888 1.00 84.56 305 ASN A C 1
ATOM 2417 O O . ASN A 1 305 ? -11.946 -8.048 11.859 1.00 84.56 305 ASN A O 1
ATOM 2421 N N . LEU A 1 306 ? -13.185 -9.612 10.832 1.00 83.50 306 LEU A N 1
ATOM 2422 C CA . LEU A 1 306 ? -12.476 -9.563 9.553 1.00 83.50 306 LEU A CA 1
ATOM 2423 C C . LEU A 1 306 ? -12.661 -8.212 8.864 1.00 83.50 306 LEU A C 1
ATOM 2425 O O . LEU A 1 306 ? -11.683 -7.613 8.408 1.00 83.50 306 LEU A O 1
ATOM 2429 N N . ILE A 1 307 ? -13.896 -7.715 8.804 1.00 89.44 307 ILE A N 1
ATOM 2430 C CA . ILE A 1 307 ? -14.217 -6.415 8.210 1.00 89.44 307 ILE A CA 1
ATOM 2431 C C . ILE A 1 307 ? -13.528 -5.303 9.008 1.00 89.44 307 ILE A C 1
ATOM 2433 O O . ILE A 1 307 ? -12.848 -4.464 8.415 1.00 89.44 307 ILE A O 1
ATOM 2437 N N . SER A 1 308 ? -13.607 -5.340 10.344 1.00 90.50 308 SER A N 1
ATOM 2438 C CA . SER A 1 308 ? -12.925 -4.374 11.216 1.00 90.50 308 SER A CA 1
ATOM 2439 C C . SER A 1 308 ? -11.406 -4.388 11.004 1.00 90.50 308 SER A C 1
ATOM 2441 O O . SER A 1 308 ? -10.800 -3.341 10.769 1.00 90.50 308 SER A O 1
ATOM 2443 N N . ALA A 1 309 ? -10.776 -5.567 10.982 1.00 88.56 309 ALA A N 1
ATOM 2444 C CA . ALA A 1 309 ? -9.341 -5.695 10.728 1.00 88.56 309 ALA A CA 1
ATOM 2445 C C . ALA A 1 309 ? -8.949 -5.232 9.313 1.00 88.56 309 ALA A C 1
ATOM 2447 O O . ALA A 1 309 ? -7.882 -4.658 9.113 1.00 88.56 309 ALA A O 1
ATOM 2448 N N . SER A 1 310 ? -9.794 -5.444 8.310 1.00 90.00 310 SER A N 1
ATOM 2449 C CA . SER A 1 310 ? -9.514 -4.974 6.950 1.00 90.00 310 SER A CA 1
ATOM 2450 C C . SER A 1 310 ? -9.582 -3.446 6.862 1.00 90.00 310 SER A C 1
ATOM 2452 O O . SER A 1 310 ? -8.689 -2.822 6.298 1.00 90.00 310 SER A O 1
ATOM 2454 N N . ILE A 1 311 ? -10.598 -2.830 7.469 1.00 93.38 311 ILE A N 1
ATOM 2455 C CA . ILE A 1 311 ? -10.812 -1.380 7.401 1.00 93.38 311 ILE A CA 1
ATOM 2456 C C . ILE A 1 311 ? -9.837 -0.623 8.309 1.00 93.38 311 ILE A C 1
ATOM 2458 O O . ILE A 1 311 ? -9.209 0.334 7.869 1.00 93.38 311 ILE A O 1
ATOM 2462 N N . PHE A 1 312 ? -9.672 -1.029 9.567 1.00 94.25 312 PHE A N 1
ATOM 2463 C CA . PHE A 1 312 ? -8.826 -0.294 10.510 1.00 94.25 312 PHE A CA 1
ATOM 2464 C C . PHE A 1 312 ? -7.364 -0.716 10.417 1.00 94.25 312 PHE A C 1
ATOM 2466 O O . PHE A 1 312 ? -6.516 0.118 10.110 1.00 94.25 312 PHE A O 1
ATOM 2473 N N . LEU A 1 313 ? -7.063 -2.006 10.596 1.00 91.56 313 LEU A N 1
ATOM 2474 C CA . LEU A 1 313 ? -5.675 -2.481 10.687 1.00 91.56 313 LEU A CA 1
ATOM 2475 C C . LEU A 1 313 ? -4.904 -2.383 9.371 1.00 91.56 313 LEU A C 1
ATOM 2477 O O . LEU A 1 313 ? -3.695 -2.174 9.402 1.00 91.56 313 LEU A O 1
ATOM 2481 N N . ARG A 1 314 ? -5.578 -2.510 8.227 1.00 90.88 314 ARG A N 1
ATOM 2482 C CA . ARG A 1 314 ? -4.923 -2.567 6.908 1.00 90.88 314 ARG A CA 1
ATOM 2483 C C . ARG A 1 314 ? -5.096 -1.341 6.033 1.00 90.88 314 ARG A C 1
ATOM 2485 O O . ARG A 1 314 ? -4.451 -1.256 4.992 1.00 90.88 314 ARG A O 1
ATOM 2492 N N . PHE A 1 315 ? -5.945 -0.406 6.439 1.00 94.12 315 PHE A N 1
ATOM 2493 C CA . PHE A 1 315 ? -6.329 0.700 5.576 1.00 94.12 315 PHE A CA 1
ATOM 2494 C C . PHE A 1 315 ? -6.309 2.037 6.315 1.00 94.12 315 PHE A C 1
ATOM 2496 O O . PHE A 1 315 ? -5.371 2.805 6.119 1.00 94.12 315 PHE A O 1
ATOM 2503 N N . LEU A 1 316 ? -7.242 2.287 7.236 1.00 96.19 316 LEU A N 1
ATOM 2504 C CA . LEU A 1 316 ? -7.329 3.566 7.950 1.00 96.19 316 LEU A CA 1
ATOM 2505 C C . LEU A 1 316 ? -6.130 3.821 8.878 1.00 96.19 316 LEU A C 1
ATOM 2507 O O . LEU A 1 316 ? -5.495 4.868 8.789 1.00 96.19 316 LEU A O 1
ATOM 2511 N N . CYS A 1 317 ? -5.787 2.888 9.774 1.00 96.06 317 CYS A N 1
ATOM 2512 C CA . CYS A 1 317 ? -4.697 3.099 10.732 1.00 96.06 317 CYS A CA 1
ATOM 2513 C C . CYS A 1 317 ? -3.319 3.192 10.053 1.00 96.06 317 CYS A C 1
ATOM 2515 O O . CYS A 1 317 ? -2.558 4.085 10.430 1.00 96.06 317 CYS A O 1
ATOM 2517 N N . PRO A 1 318 ? -2.980 2.360 9.044 1.00 94.94 318 PRO A N 1
ATOM 2518 C CA . PRO A 1 318 ? -1.775 2.563 8.242 1.00 94.94 318 PRO A CA 1
ATOM 2519 C C . PRO A 1 318 ? -1.735 3.916 7.522 1.00 94.94 318 PRO A C 1
ATOM 2521 O O . PRO A 1 318 ? -0.680 4.548 7.512 1.00 94.94 318 PRO A O 1
ATOM 2524 N N . ALA A 1 319 ? -2.864 4.394 6.985 1.00 95.31 319 ALA A N 1
ATOM 2525 C CA . ALA A 1 319 ? -2.944 5.708 6.344 1.00 95.31 319 ALA A CA 1
ATOM 2526 C C . ALA A 1 319 ? -2.702 6.862 7.329 1.00 95.31 319 ALA A C 1
ATOM 2528 O O . ALA A 1 319 ? -2.021 7.824 6.995 1.00 95.31 319 ALA A O 1
ATOM 2529 N N . ILE A 1 320 ? -3.178 6.741 8.572 1.00 96.31 320 ILE A N 1
ATOM 2530 C CA . ILE A 1 320 ? -2.877 7.712 9.635 1.00 96.31 320 ILE A CA 1
ATOM 2531 C C . ILE A 1 320 ? -1.404 7.626 10.055 1.00 96.31 320 ILE A C 1
ATOM 2533 O O . ILE A 1 320 ? -0.764 8.652 10.267 1.00 96.31 320 ILE A O 1
ATOM 2537 N N . LEU A 1 321 ? -0.851 6.417 10.184 1.00 93.94 321 LEU A N 1
ATOM 2538 C CA . LEU A 1 321 ? 0.528 6.202 10.629 1.00 93.94 321 LEU A CA 1
ATOM 2539 C C . LEU A 1 321 ? 1.562 6.693 9.605 1.00 93.94 321 LEU A C 1
ATOM 2541 O O . LEU A 1 321 ? 2.638 7.154 9.982 1.00 93.94 321 LEU A O 1
ATOM 2545 N N . SER A 1 322 ? 1.272 6.550 8.313 1.00 92.00 322 SER A N 1
ATOM 2546 C CA . SER A 1 322 ? 2.195 6.872 7.221 1.00 92.00 322 SER A CA 1
ATOM 2547 C C . SER A 1 322 ? 1.448 7.529 6.054 1.00 92.00 322 SER A C 1
ATOM 2549 O O . SER A 1 322 ? 1.311 6.919 4.993 1.00 92.00 322 SER A O 1
ATOM 2551 N N . PRO A 1 323 ? 0.974 8.777 6.227 1.00 92.12 323 PRO A N 1
ATOM 2552 C CA . PRO A 1 323 ? 0.080 9.435 5.271 1.00 92.12 323 PRO A CA 1
ATOM 2553 C C . PRO A 1 323 ? 0.700 9.660 3.890 1.00 92.12 323 PRO A C 1
ATOM 2555 O O . PRO A 1 323 ? -0.013 9.633 2.889 1.00 92.12 323 PRO A O 1
ATOM 2558 N N . SER A 1 324 ? 2.024 9.804 3.803 1.00 88.31 324 SER A N 1
ATOM 2559 C CA . SER A 1 324 ? 2.734 9.924 2.526 1.00 88.31 324 SER A CA 1
ATOM 2560 C C . SER A 1 324 ? 2.633 8.665 1.659 1.00 88.31 324 SER A C 1
ATOM 2562 O O . SER A 1 324 ? 2.529 8.775 0.444 1.00 88.31 324 SER A O 1
ATOM 2564 N N . LEU A 1 325 ? 2.579 7.468 2.260 1.00 87.56 325 LEU A N 1
ATOM 2565 C CA . LEU A 1 325 ? 2.422 6.201 1.524 1.00 87.56 325 LEU A CA 1
ATOM 2566 C C . LEU A 1 325 ? 1.014 6.008 0.942 1.00 87.56 325 LEU A C 1
ATOM 2568 O O . LEU A 1 325 ? 0.793 5.081 0.165 1.00 87.56 325 LEU A O 1
ATOM 2572 N N . PHE A 1 326 ? 0.066 6.848 1.354 1.00 89.88 326 PHE A N 1
ATOM 2573 C CA . PHE A 1 326 ? -1.323 6.851 0.900 1.00 89.88 326 PHE A CA 1
ATOM 2574 C C . PHE A 1 326 ? -1.673 8.150 0.159 1.00 89.88 326 PHE A C 1
ATOM 2576 O O . PHE A 1 326 ? -2.848 8.469 0.008 1.00 89.88 326 PHE A O 1
ATOM 2583 N N . ASN A 1 327 ? -0.658 8.907 -0.279 1.00 88.56 327 ASN A N 1
ATOM 2584 C CA . ASN A 1 327 ? -0.795 10.172 -1.006 1.00 88.56 327 ASN A CA 1
ATOM 2585 C C . ASN A 1 327 ? -1.591 11.261 -0.258 1.00 88.56 327 ASN A C 1
ATOM 2587 O O . ASN A 1 327 ? -2.090 12.192 -0.880 1.00 88.56 327 ASN A O 1
ATOM 2591 N N . ILE A 1 328 ? -1.747 11.172 1.068 1.00 90.12 328 ILE A N 1
ATOM 2592 C CA . ILE A 1 328 ? -2.524 12.142 1.870 1.00 90.12 328 ILE A CA 1
ATOM 2593 C C . ILE A 1 328 ? -1.740 13.441 2.091 1.00 90.12 328 ILE A C 1
ATOM 2595 O O . ILE A 1 328 ? -2.310 14.528 2.162 1.00 90.12 328 ILE A O 1
ATOM 2599 N N . THR A 1 329 ? -0.419 13.333 2.217 1.00 87.12 329 THR A N 1
ATOM 2600 C CA . THR A 1 329 ? 0.477 14.480 2.375 1.00 87.12 329 THR A CA 1
ATOM 2601 C C . THR A 1 329 ? 1.743 14.278 1.556 1.00 87.12 329 THR A C 1
ATOM 2603 O O . THR A 1 329 ? 2.253 13.160 1.454 1.00 87.12 329 THR A O 1
ATOM 2606 N N . SER A 1 330 ? 2.251 15.362 0.973 1.00 80.00 330 SER A N 1
ATOM 2607 C CA . SER A 1 330 ? 3.507 15.384 0.221 1.00 80.00 330 SER A CA 1
ATOM 2608 C C . SER A 1 330 ? 4.732 15.607 1.110 1.00 80.00 330 SER A C 1
ATOM 2610 O O . SER A 1 330 ? 5.847 15.279 0.710 1.00 80.00 330 SER A O 1
ATOM 2612 N N . GLU A 1 331 ? 4.550 16.173 2.305 1.00 79.06 331 GLU A N 1
ATOM 2613 C CA . GLU A 1 331 ? 5.645 16.513 3.214 1.00 79.06 331 GLU A CA 1
ATOM 2614 C C . GLU A 1 331 ? 5.854 15.429 4.270 1.00 79.06 331 GLU A C 1
ATOM 2616 O O . GLU A 1 331 ? 4.904 14.854 4.805 1.00 79.06 331 GLU A O 1
ATOM 2621 N N . LEU A 1 332 ? 7.118 15.152 4.603 1.00 81.19 332 LEU A N 1
ATOM 2622 C CA . LEU A 1 332 ? 7.429 14.208 5.669 1.00 81.19 332 LEU A CA 1
ATOM 2623 C C . LEU A 1 332 ? 7.075 14.846 7.027 1.00 81.19 332 LEU A C 1
ATOM 2625 O O . LEU A 1 332 ? 7.641 15.892 7.361 1.00 81.19 332 LEU A O 1
ATOM 2629 N N . PRO A 1 333 ? 6.187 14.241 7.839 1.00 86.75 333 PRO A N 1
ATOM 2630 C CA . PRO A 1 333 ? 5.818 14.818 9.125 1.00 86.75 333 PRO A CA 1
ATOM 2631 C C . PRO A 1 333 ? 7.027 14.952 10.060 1.00 86.75 333 PRO A C 1
ATOM 2633 O O . PRO A 1 333 ? 7.905 14.088 10.102 1.00 86.75 333 PRO A O 1
ATOM 2636 N N . SER A 1 334 ? 7.046 16.005 10.884 1.00 89.19 334 SER A N 1
ATOM 2637 C CA . SER A 1 334 ? 8.055 16.154 11.944 1.00 89.19 334 SER A CA 1
ATOM 2638 C C . SER A 1 334 ? 8.033 14.967 12.923 1.00 89.19 334 SER A C 1
ATOM 2640 O O . SER A 1 334 ? 7.037 14.247 13.031 1.00 89.19 334 SER A O 1
ATOM 2642 N N . ALA A 1 335 ? 9.105 14.771 13.702 1.00 88.56 335 ALA A N 1
ATOM 2643 C CA . ALA A 1 335 ? 9.163 13.698 14.704 1.00 88.56 335 ALA A CA 1
ATOM 2644 C C . ALA A 1 335 ? 7.986 13.757 15.702 1.00 88.56 335 ALA A C 1
ATOM 2646 O O . ALA A 1 335 ? 7.396 12.728 16.033 1.00 88.56 335 ALA A O 1
ATOM 2647 N N . ARG A 1 336 ? 7.586 14.970 16.113 1.00 90.56 336 ARG A N 1
ATOM 2648 C CA . ARG A 1 336 ? 6.408 15.200 16.962 1.00 90.56 336 ARG A CA 1
ATOM 2649 C C . ARG A 1 336 ? 5.111 14.819 16.248 1.00 90.56 336 ARG A C 1
ATOM 2651 O O . ARG A 1 336 ? 4.311 14.076 16.806 1.00 90.56 336 ARG A O 1
ATOM 2658 N N . ALA A 1 337 ? 4.902 15.294 15.019 1.00 92.06 337 ALA A N 1
ATOM 2659 C CA . ALA A 1 337 ? 3.703 14.965 14.246 1.00 92.06 337 ALA A CA 1
ATOM 2660 C C . ALA A 1 337 ? 3.582 13.449 14.014 1.00 92.06 337 ALA A C 1
ATOM 2662 O O . ALA A 1 337 ? 2.530 12.868 14.260 1.00 92.06 337 ALA A O 1
ATOM 2663 N N . THR A 1 338 ? 4.685 12.788 13.654 1.00 93.50 338 THR A N 1
ATOM 2664 C CA . THR A 1 338 ? 4.766 11.325 13.508 1.00 93.50 338 THR A CA 1
ATOM 2665 C C . THR A 1 338 ? 4.379 10.609 14.804 1.00 93.50 338 THR A C 1
ATOM 2667 O O . THR A 1 338 ? 3.622 9.632 14.788 1.00 93.50 338 THR A O 1
ATOM 2670 N N . ARG A 1 339 ? 4.850 11.106 15.957 1.00 93.62 339 ARG A N 1
ATOM 2671 C CA . ARG A 1 339 ? 4.486 10.569 17.273 1.00 93.62 339 ARG A CA 1
ATOM 2672 C C . ARG A 1 339 ? 2.995 10.744 17.569 1.00 93.62 339 ARG A C 1
ATOM 2674 O O . ARG A 1 339 ? 2.358 9.771 17.976 1.00 93.62 339 ARG A O 1
ATOM 2681 N N . ASN A 1 340 ? 2.434 11.926 17.318 1.00 94.75 340 ASN A N 1
ATOM 2682 C CA . ASN A 1 340 ? 1.007 12.206 17.495 1.00 94.75 340 ASN A CA 1
ATOM 2683 C C . ASN A 1 340 ? 0.140 11.291 16.614 1.00 94.75 340 ASN A C 1
ATOM 2685 O O . ASN A 1 340 ? -0.768 10.634 17.122 1.00 94.75 340 ASN A O 1
ATOM 2689 N N . LEU A 1 341 ? 0.467 11.179 15.322 1.00 96.19 341 LEU A N 1
ATOM 2690 C CA . LEU A 1 341 ? -0.202 10.282 14.373 1.00 96.19 341 LEU A CA 1
ATOM 2691 C C . LEU A 1 341 ? -0.145 8.823 14.841 1.00 96.19 341 LEU A C 1
ATOM 2693 O O . LEU A 1 341 ? -1.157 8.125 14.830 1.00 96.19 341 LEU A O 1
ATOM 2697 N N . THR A 1 342 ? 1.011 8.378 15.342 1.00 96.19 342 THR A N 1
ATOM 2698 C CA . THR A 1 342 ? 1.175 7.027 15.898 1.00 96.19 342 THR A CA 1
ATOM 2699 C C . THR A 1 342 ? 0.243 6.783 17.085 1.00 96.19 342 THR A C 1
ATOM 2701 O O . THR A 1 342 ? -0.354 5.712 17.187 1.00 96.19 342 THR A O 1
ATOM 2704 N N . LEU A 1 343 ? 0.122 7.745 18.004 1.00 96.00 343 LEU A N 1
ATOM 2705 C CA . LEU A 1 343 ? -0.762 7.618 19.164 1.00 96.00 343 LEU A CA 1
ATOM 2706 C C . LEU A 1 343 ? -2.234 7.578 18.738 1.00 96.00 343 LEU A C 1
ATOM 2708 O O . LEU A 1 343 ? -2.964 6.705 19.202 1.00 96.00 343 LEU A O 1
ATOM 2712 N N . VAL A 1 344 ? -2.642 8.437 17.799 1.00 96.75 344 VAL A N 1
ATOM 2713 C CA . VAL A 1 344 ? -4.005 8.435 17.245 1.00 96.75 344 VAL A CA 1
ATOM 2714 C C . VAL A 1 344 ? -4.322 7.104 16.563 1.00 96.75 344 VAL A C 1
ATOM 2716 O O . VAL A 1 344 ? -5.326 6.472 16.897 1.00 96.75 344 VAL A O 1
ATOM 2719 N N . ALA A 1 345 ? -3.443 6.625 15.677 1.00 96.81 345 ALA A N 1
ATOM 2720 C CA . ALA A 1 345 ? -3.607 5.343 14.997 1.00 96.81 345 ALA A CA 1
ATOM 2721 C C . ALA A 1 345 ? -3.705 4.178 15.995 1.00 96.81 345 ALA A C 1
ATOM 2723 O O . ALA A 1 345 ? -4.580 3.326 15.853 1.00 96.81 345 ALA A O 1
ATOM 2724 N N . LYS A 1 346 ? -2.868 4.162 17.044 1.00 95.50 346 LYS A N 1
ATOM 2725 C CA . LYS A 1 346 ? -2.925 3.143 18.106 1.00 95.50 346 LYS A CA 1
ATOM 2726 C C . LYS A 1 346 ? -4.244 3.177 18.874 1.00 95.50 346 LYS A C 1
ATOM 2728 O O . LYS A 1 346 ? -4.816 2.120 19.121 1.00 95.50 346 LYS A O 1
ATOM 2733 N N . THR A 1 347 ? -4.745 4.355 19.243 1.00 95.94 347 THR A N 1
ATOM 2734 C CA . THR A 1 347 ? -6.032 4.474 19.944 1.00 95.94 347 THR A CA 1
ATOM 2735 C C . THR A 1 347 ? -7.199 4.009 19.085 1.00 95.94 347 THR A C 1
ATOM 2737 O O . THR A 1 347 ? -8.024 3.235 19.571 1.00 95.94 347 THR A O 1
ATOM 2740 N N . LEU A 1 348 ? -7.238 4.400 17.811 1.00 96.06 348 LEU A N 1
ATOM 2741 C CA . LEU A 1 348 ? -8.263 3.936 16.874 1.00 96.06 348 LEU A CA 1
ATOM 2742 C C . LEU A 1 348 ? -8.172 2.424 16.629 1.00 96.06 348 LEU A C 1
ATOM 2744 O O . LEU A 1 348 ? -9.196 1.749 16.601 1.00 96.06 348 LEU A O 1
ATOM 2748 N N . GLN A 1 349 ? -6.962 1.868 16.535 1.00 94.19 349 GLN A N 1
ATOM 2749 C CA . GLN A 1 349 ? -6.771 0.428 16.377 1.00 94.19 349 GLN A CA 1
ATOM 2750 C C . GLN A 1 349 ? -7.272 -0.362 17.592 1.00 94.19 349 GLN A C 1
ATOM 2752 O O . GLN A 1 349 ? -7.907 -1.405 17.436 1.00 94.19 349 GLN A O 1
ATOM 2757 N N . THR A 1 350 ? -6.991 0.121 18.804 1.00 93.12 350 THR A N 1
ATOM 2758 C CA . THR A 1 350 ? -7.476 -0.485 20.052 1.00 93.12 350 THR A CA 1
ATOM 2759 C C . THR A 1 350 ? -9.002 -0.438 20.132 1.00 93.12 350 THR A C 1
ATOM 2761 O O . THR A 1 350 ? -9.616 -1.436 20.512 1.00 93.12 350 THR A O 1
ATOM 2764 N N . LEU A 1 351 ? -9.608 0.681 19.712 1.00 92.06 351 LEU A N 1
ATOM 2765 C CA . LEU A 1 351 ? -11.060 0.833 19.605 1.00 92.06 351 LEU A CA 1
ATOM 2766 C C . LEU A 1 351 ? -11.656 -0.177 18.611 1.00 92.06 351 LEU A C 1
ATOM 2768 O O . LEU A 1 351 ? -12.592 -0.888 18.961 1.00 92.06 351 LEU A O 1
ATOM 2772 N N . ALA A 1 352 ? -11.074 -0.297 17.415 1.00 90.69 352 ALA A N 1
ATOM 2773 C CA . ALA A 1 352 ? -11.520 -1.221 16.368 1.00 90.69 352 ALA A CA 1
ATOM 2774 C C . ALA A 1 352 ? -11.373 -2.707 16.746 1.00 90.69 352 ALA A C 1
ATOM 2776 O O . ALA A 1 352 ? -12.101 -3.557 16.234 1.00 90.69 352 ALA A O 1
ATOM 2777 N N . ASN A 1 353 ? -10.442 -3.019 17.651 1.00 87.81 353 ASN A N 1
ATOM 2778 C CA . ASN A 1 353 ? -10.260 -4.358 18.212 1.00 87.81 353 ASN A CA 1
ATOM 2779 C C . ASN A 1 353 ? -11.214 -4.661 19.383 1.00 87.81 353 ASN A C 1
ATOM 2781 O O . ASN A 1 353 ? -11.169 -5.772 19.906 1.00 87.81 353 ASN A O 1
ATOM 2785 N N . PHE A 1 354 ? -12.026 -3.696 19.833 1.00 85.81 354 PHE A N 1
ATOM 2786 C CA . PHE A 1 354 ? -12.885 -3.810 21.020 1.00 85.81 354 PHE A CA 1
ATOM 2787 C C . PHE A 1 354 ? -12.122 -4.182 22.305 1.00 85.81 354 PHE A C 1
ATOM 2789 O O . PHE A 1 354 ? -12.648 -4.840 23.202 1.00 85.81 354 PHE A O 1
ATOM 2796 N N . THR A 1 355 ? -10.864 -3.748 22.413 1.00 87.69 355 THR A N 1
ATOM 2797 C CA . THR A 1 355 ? -10.000 -4.008 23.575 1.00 87.69 355 THR A CA 1
ATOM 2798 C C . THR A 1 355 ? -9.718 -2.734 24.364 1.00 87.69 355 THR A C 1
ATOM 2800 O O . THR A 1 355 ? -9.881 -1.625 23.861 1.00 87.69 355 THR A O 1
ATOM 2803 N N . ARG A 1 356 ? -9.256 -2.876 25.611 1.00 86.88 356 ARG A N 1
ATOM 2804 C CA . ARG A 1 356 ? -8.745 -1.761 26.423 1.00 86.88 356 ARG A CA 1
ATOM 2805 C C . ARG A 1 356 ? -7.219 -1.753 26.400 1.00 86.88 356 ARG A C 1
ATOM 2807 O O . ARG A 1 356 ? -6.603 -2.793 26.181 1.00 86.88 356 ARG A O 1
ATOM 2814 N N . PHE A 1 357 ? -6.625 -0.585 26.634 1.00 82.81 357 PHE A N 1
ATOM 2815 C CA . PHE A 1 357 ? -5.194 -0.500 26.920 1.00 82.81 357 PHE A CA 1
ATOM 2816 C C . PHE A 1 357 ? -4.902 -1.233 28.234 1.00 82.81 357 PHE A C 1
ATOM 2818 O O . PHE A 1 357 ? -5.646 -1.049 29.200 1.00 82.81 357 PHE A O 1
ATOM 2825 N N . GLN A 1 358 ? -3.880 -2.089 28.220 1.00 54.62 358 GLN A N 1
ATOM 2826 C CA . GLN A 1 358 ? -3.341 -2.753 29.409 1.00 54.62 358 GLN A CA 1
ATOM 2827 C C . GLN A 1 358 ? -2.242 -1.910 30.036 1.00 54.62 358 GLN A C 1
ATOM 2829 O O . GLN A 1 358 ? -1.498 -1.264 29.259 1.00 54.62 358 GLN A O 1
#

pLDDT: mean 83.95, std 16.32, range [28.67, 97.31]

Nearest PDB structures (foldseek):
  3bxj-assembly2_B  TM=9.302E-01  e=7.498E-18  Rattus norvegicus
  3bxj-assembly1_A  TM=9.340E-01  e=3.371E-17  Rattus norvegicus
  8bos-assembly1_G  TM=9.002E-01  e=9.822E-11  Homo sapiens
  1wq1-assembly1_G  TM=9.033E-01  e=1.192E-10  Homo sapiens
  6ob3-assembly1_B  TM=8.555E-01  e=6.349E-11  Homo sapiens

Solvent-accessible surface area (backbone atoms only — not comparable to full-atom values): 21302 Å² total; per-residue (Å²): 69,38,36,22,51,68,82,43,82,80,45,70,57,84,88,76,80,93,59,96,67,93,73,86,85,83,89,85,85,79,80,93,67,75,95,66,60,35,42,33,43,36,37,58,42,82,48,70,78,90,79,52,95,60,64,59,43,82,62,26,36,36,79,44,56,36,83,83,28,54,53,98,59,71,48,72,50,78,41,62,50,45,43,84,87,74,70,88,80,84,86,84,90,76,89,82,90,79,92,77,91,77,93,76,92,74,88,74,73,76,77,77,72,56,66,45,80,48,76,46,63,45,83,90,81,87,83,76,65,73,76,76,48,46,67,5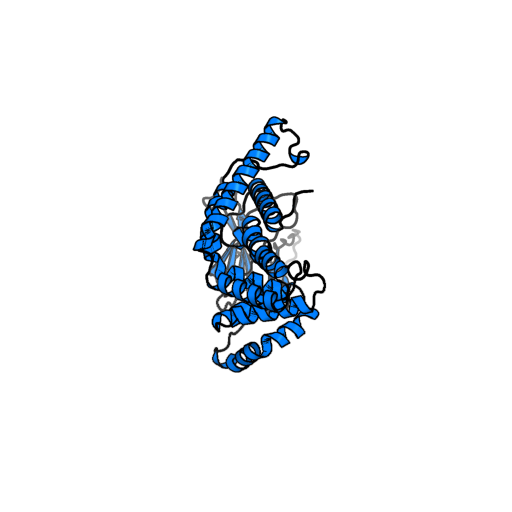9,51,51,50,48,72,77,37,45,66,61,51,48,65,64,42,61,85,74,56,54,66,67,57,30,40,57,50,18,36,52,51,36,55,52,29,46,78,68,74,40,34,54,62,52,52,46,50,41,41,51,54,44,51,73,69,36,89,50,77,78,44,49,76,67,49,86,40,45,41,42,30,24,49,40,38,47,48,52,73,66,32,48,69,51,49,44,76,42,41,32,64,54,50,50,51,49,54,72,44,88,74,60,40,64,76,54,73,80,78,43,68,91,55,55,78,74,46,48,56,50,12,44,52,46,38,54,51,52,39,50,52,46,48,50,36,56,64,68,38,63,84,66,53,48,66,69,59,53,53,36,54,49,53,42,35,54,54,28,44,76,70,74,34,56,74,55,30,57,54,50,51,39,41,50,49,34,68,56,40,52,31,48,35,50,54,42,30,54,86,61,72,54,38,94,68,85,63,52,77,64,28,45,50,40,31,42,53,39,25,50,52,53,45,36,56,65,66,75,52,77,91,128

Foldseek 3Di:
DFKDFQNHTDDDDDDDDDDPDPDDDDDDDDPPDDDGFKIKDWDWDADPPPPDPDRIHTDAMFIDTQVVQADPAWDKDKTFGDHPVVPPPDDDDDDDDDDDDDDDDDPPPPPPRDIDIDTDHDHDDDDDPPVVCVVVLVCCVVCVLVVQVVVFVPDDLVVLLVVLLVSLVSCVVVVNNLVSLLSSLVVLVVVDPDLVVSCVDSGSSNSNLLNNCLVQCLVVCQQQPLVLLVCLLPDPQFLDQDPVVCVPPPPVNNVRSVVVLVVSLVSSVVSVVVSPVVGGPVLVVSLVSNQVVCVVVVRNVSSLLVNLSSPQVRHNLVCLLCVVVSVSDPDDGDPRSNVSSNSSSVVVNCVSNVHDDD